Protein AF-A0A925WPN9-F1 (afdb_monomer_lite)

Sequence (274 aa):
MLKYIRRLLMFLFMLIRRVVIFLAMLTLIVYIGVLLNFTDSNPTGRRYSSAMPLTSGQGDSQEIGASGVAILARDLNLPLNDAPDQLQCVCGSGYTTALPNKQCRLCVSSTPLLSRGNYRRPDFVTRDFIAESKNVQQLVYESRDFEQIQDYATAARALGRPLWLYVRVNTQVDLRFTFLVIDTGGGIVRYFSVPGWEDGVDREAKHAIAISGGVLSGTLILEALSRRSRKPRTPKTPRTPKHPALAANNKLNEAEALKDRATDRARIIIEREE

pLDDT: mean 87.83, std 10.59, range [52.16, 98.56]

Structure (mmCIF, N/CA/C/O backbone):
data_AF-A0A925WPN9-F1
#
_entry.id   AF-A0A925WPN9-F1
#
loop_
_atom_site.group_PDB
_atom_site.id
_atom_site.type_symbol
_atom_site.label_atom_id
_atom_site.label_alt_id
_atom_site.label_comp_id
_atom_site.label_asym_id
_atom_site.label_entity_id
_atom_site.label_seq_id
_atom_site.pdbx_PDB_ins_code
_atom_site.Cartn_x
_atom_site.Cartn_y
_atom_site.Cartn_z
_atom_site.occupancy
_atom_site.B_iso_or_equiv
_atom_site.auth_seq_id
_atom_site.auth_comp_id
_atom_site.auth_asym_id
_atom_site.auth_atom_id
_atom_site.pdbx_PDB_model_num
ATOM 1 N N . MET A 1 1 ? -52.761 -1.498 37.622 1.00 80.75 1 MET A N 1
ATOM 2 C CA . MET A 1 1 ? -52.223 -0.908 36.375 1.00 80.75 1 MET A CA 1
ATOM 3 C C . MET A 1 1 ? -50.833 -0.274 36.560 1.00 80.75 1 MET A C 1
ATOM 5 O O . MET A 1 1 ? -49.884 -0.764 35.962 1.00 80.75 1 MET A O 1
ATOM 9 N N . LEU A 1 2 ? -50.650 0.703 37.463 1.00 87.50 2 LEU A N 1
ATOM 10 C CA . LEU A 1 2 ? -49.375 1.434 37.656 1.00 87.50 2 LEU A CA 1
ATOM 11 C C . LEU A 1 2 ? -48.125 0.554 37.917 1.00 87.50 2 LEU A C 1
ATOM 13 O O . LEU A 1 2 ? -47.048 0.807 37.382 1.00 87.50 2 LEU A O 1
ATOM 17 N N . LYS A 1 3 ? -48.258 -0.520 38.714 1.00 87.94 3 LYS A N 1
ATOM 18 C CA . LYS A 1 3 ? -47.156 -1.470 38.993 1.00 87.94 3 LYS A CA 1
ATOM 19 C C . LYS A 1 3 ? -46.669 -2.214 37.743 1.00 87.94 3 LYS A C 1
ATOM 21 O O . LYS A 1 3 ? -45.474 -2.476 37.637 1.00 87.94 3 LYS A O 1
ATOM 26 N N . TYR A 1 4 ? -47.574 -2.552 36.824 1.00 90.19 4 TYR A N 1
ATOM 27 C CA . TYR A 1 4 ? -47.230 -3.255 35.585 1.00 90.19 4 TYR A CA 1
ATOM 28 C C . TYR A 1 4 ? -46.477 -2.332 34.627 1.00 90.19 4 TYR A C 1
ATOM 30 O O . TYR A 1 4 ? -45.418 -2.713 34.140 1.00 90.19 4 TYR A O 1
ATOM 38 N N . ILE A 1 5 ? -46.941 -1.086 34.478 1.00 89.62 5 ILE A N 1
ATOM 39 C CA . ILE A 1 5 ? -46.269 -0.056 33.671 1.00 89.62 5 ILE A CA 1
ATOM 40 C C . ILE A 1 5 ? -44.836 0.172 34.172 1.00 89.62 5 ILE A C 1
ATOM 42 O O . ILE A 1 5 ? -43.889 0.159 33.391 1.00 89.62 5 ILE A O 1
ATOM 46 N N . ARG A 1 6 ? -44.637 0.282 35.494 1.00 89.19 6 ARG A N 1
ATOM 47 C CA . ARG A 1 6 ? -43.299 0.475 36.078 1.00 89.19 6 ARG A CA 1
ATOM 48 C C . ARG A 1 6 ? -42.357 -0.713 35.848 1.00 89.19 6 ARG A C 1
ATOM 50 O O . ARG A 1 6 ? -41.168 -0.508 35.614 1.00 89.19 6 ARG A O 1
ATOM 57 N N . ARG A 1 7 ? -42.866 -1.950 35.917 1.00 89.00 7 ARG A N 1
ATOM 58 C CA . ARG A 1 7 ? -42.072 -3.160 35.630 1.00 89.00 7 ARG A CA 1
ATOM 59 C C . ARG A 1 7 ? -41.689 -3.245 34.154 1.00 89.00 7 ARG A C 1
ATOM 61 O O . ARG A 1 7 ? -40.537 -3.552 33.864 1.00 89.00 7 ARG A O 1
ATOM 68 N N . LEU A 1 8 ? -42.622 -2.925 33.257 1.00 91.56 8 LEU A N 1
ATOM 69 C CA . LEU A 1 8 ? -42.370 -2.886 31.818 1.00 91.56 8 LEU A CA 1
ATOM 70 C C . LEU A 1 8 ? -41.305 -1.837 31.470 1.00 91.56 8 LEU A C 1
ATOM 72 O O . LEU A 1 8 ? -40.342 -2.160 30.784 1.00 91.56 8 LEU A O 1
ATOM 76 N N . LEU A 1 9 ? -41.414 -0.623 32.020 1.00 90.62 9 LEU A N 1
ATOM 77 C CA . LEU A 1 9 ? -40.421 0.439 31.823 1.00 90.62 9 LEU A CA 1
ATOM 78 C C . LEU A 1 9 ? -39.032 0.047 32.346 1.00 90.62 9 LEU A C 1
ATOM 80 O O . LEU A 1 9 ? -38.039 0.275 31.661 1.00 90.62 9 LEU A O 1
ATOM 84 N N . MET A 1 10 ? -38.941 -0.587 33.523 1.00 85.75 10 MET A N 1
ATOM 85 C CA . MET A 1 10 ? -37.657 -1.096 34.029 1.00 85.75 10 MET A CA 1
ATOM 86 C C . MET A 1 10 ? -37.055 -2.168 33.118 1.00 85.75 10 MET A C 1
ATOM 88 O O . MET A 1 10 ? -35.842 -2.178 32.916 1.00 85.75 10 MET A O 1
ATOM 92 N N . PHE A 1 11 ? -37.880 -3.076 3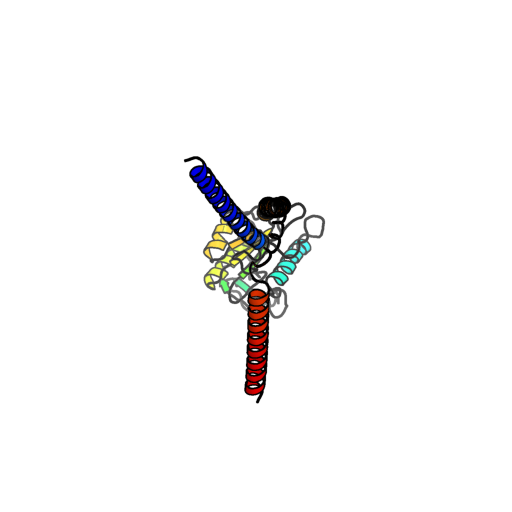2.595 1.00 90.31 11 PHE A N 1
ATOM 93 C CA . PHE A 1 11 ? -37.417 -4.115 31.682 1.00 90.31 11 PHE A CA 1
ATOM 94 C C . PHE A 1 11 ? -36.908 -3.511 30.370 1.00 90.31 11 PHE A C 1
ATOM 96 O O . PHE A 1 11 ? -35.786 -3.805 29.963 1.00 90.31 11 PHE A O 1
ATOM 103 N N . LEU A 1 12 ? -37.686 -2.607 29.766 1.00 91.75 12 LEU A N 1
ATOM 104 C CA . LEU A 1 12 ? -37.316 -1.912 28.535 1.00 91.75 12 LEU A CA 1
ATOM 105 C C . LEU A 1 12 ? -36.014 -1.119 28.713 1.00 91.75 12 LEU A C 1
ATOM 107 O O . LEU A 1 12 ? -35.108 -1.234 27.894 1.00 91.75 12 LEU A O 1
ATOM 111 N N . PHE A 1 13 ? -35.873 -0.390 29.822 1.00 88.50 13 PHE A N 1
ATOM 112 C CA . PHE A 1 13 ? -34.648 0.343 30.142 1.00 88.50 13 PHE A CA 1
ATOM 113 C C . PHE A 1 13 ? -33.430 -0.585 30.274 1.00 88.50 13 PHE A C 1
ATOM 115 O O . PHE A 1 13 ? -32.361 -0.291 29.740 1.00 88.50 13 PHE A O 1
ATOM 122 N N . MET A 1 14 ? -33.580 -1.733 30.948 1.00 87.00 14 MET A N 1
ATOM 123 C CA . MET A 1 14 ? -32.500 -2.720 31.059 1.00 87.00 14 MET A CA 1
ATOM 124 C C . MET A 1 14 ? -32.127 -3.337 29.707 1.00 87.00 14 MET A C 1
ATOM 126 O O . MET A 1 14 ? -30.940 -3.561 29.463 1.00 87.00 14 MET A O 1
ATOM 130 N N . LEU A 1 15 ? -33.108 -3.590 28.837 1.00 92.81 15 LEU A N 1
ATOM 131 C CA . LEU A 1 15 ? -32.876 -4.103 27.488 1.00 92.81 15 LEU A CA 1
ATOM 132 C C . LEU A 1 15 ? -32.118 -3.082 26.633 1.00 92.81 15 LEU A C 1
ATOM 134 O O . LEU A 1 15 ? -31.051 -3.410 26.121 1.00 92.81 15 LEU A O 1
ATOM 138 N N . ILE A 1 16 ? -32.615 -1.842 26.553 1.00 92.12 16 ILE A N 1
ATOM 139 C CA . ILE A 1 16 ? -31.975 -0.749 25.803 1.00 92.12 16 ILE A CA 1
ATOM 140 C C . ILE A 1 16 ? -30.527 -0.581 26.262 1.00 92.12 16 ILE A C 1
ATOM 142 O O . ILE A 1 16 ? -29.617 -0.561 25.442 1.00 92.12 16 ILE A O 1
ATOM 146 N N . ARG A 1 17 ? -30.287 -0.550 27.578 1.00 88.81 17 ARG A N 1
ATOM 147 C CA . ARG A 1 17 ? -28.933 -0.420 28.128 1.00 88.81 17 ARG A CA 1
ATOM 148 C C . ARG A 1 17 ? -28.002 -1.547 27.675 1.00 88.81 17 ARG A C 1
ATOM 150 O O . ARG A 1 17 ? -26.858 -1.280 27.325 1.00 88.81 17 ARG A O 1
ATOM 157 N N . ARG A 1 18 ? -28.465 -2.803 27.695 1.00 91.00 18 ARG A N 1
ATOM 158 C CA . ARG A 1 18 ? -27.661 -3.956 27.249 1.00 91.00 18 ARG A CA 1
ATOM 159 C C . ARG A 1 18 ? -27.334 -3.873 25.763 1.00 91.00 18 ARG A C 1
ATOM 161 O O . ARG A 1 18 ? -26.194 -4.127 25.397 1.00 91.00 18 ARG A O 1
ATOM 168 N N . VAL A 1 19 ? -28.308 -3.484 24.941 1.00 93.81 19 VAL A N 1
ATOM 169 C CA . VAL A 1 19 ? -28.107 -3.283 23.500 1.00 93.81 19 VAL A CA 1
ATOM 170 C C . VAL A 1 19 ? -27.092 -2.167 23.251 1.00 93.81 19 VAL A C 1
ATOM 172 O O . VAL A 1 19 ? -26.156 -2.371 22.489 1.00 93.81 19 VAL A O 1
ATOM 175 N N . VAL A 1 20 ? -27.204 -1.030 23.946 1.00 92.44 20 VAL A N 1
ATOM 176 C CA . VAL A 1 20 ? -26.249 0.086 23.827 1.00 92.44 20 VAL A CA 1
ATOM 177 C C . VAL A 1 20 ? -24.831 -0.339 24.213 1.00 92.44 20 VAL A C 1
ATOM 179 O O . VAL A 1 20 ? -23.896 -0.045 23.478 1.00 92.44 20 VAL A O 1
ATOM 182 N N . ILE A 1 21 ? -24.658 -1.061 25.326 1.00 92.12 21 ILE A N 1
ATOM 183 C CA . ILE A 1 21 ? -23.340 -1.567 25.751 1.00 92.12 21 ILE A CA 1
ATOM 184 C C . ILE A 1 21 ? -22.765 -2.538 24.715 1.00 92.12 21 ILE A C 1
ATOM 186 O O . ILE A 1 21 ? -21.584 -2.455 24.386 1.00 92.12 21 ILE A O 1
ATOM 190 N N . PHE A 1 22 ? -23.591 -3.452 24.200 1.00 94.44 22 PHE A N 1
ATOM 191 C CA . PHE A 1 22 ? -23.170 -4.414 23.187 1.00 94.44 22 PHE A CA 1
ATOM 192 C C . PHE A 1 22 ? -22.715 -3.715 21.903 1.00 94.44 22 PHE A C 1
ATOM 194 O O . PHE A 1 22 ? -21.618 -3.986 21.420 1.00 94.44 22 PHE A O 1
ATOM 201 N N . LEU A 1 23 ? -23.516 -2.774 21.393 1.00 94.38 23 LEU A N 1
ATOM 202 C CA . LEU A 1 23 ? -23.166 -1.989 20.212 1.00 94.38 23 LEU A CA 1
ATOM 203 C C . LEU A 1 23 ? -21.896 -1.168 20.450 1.00 94.38 23 LEU A C 1
ATOM 205 O O . LEU A 1 23 ? -21.000 -1.205 19.618 1.00 94.38 23 LEU A O 1
ATOM 209 N N . ALA A 1 24 ? -21.765 -0.506 21.604 1.00 92.19 24 ALA A N 1
ATOM 210 C CA . ALA A 1 24 ? -20.570 0.265 21.935 1.00 92.19 24 ALA A CA 1
ATOM 211 C C . ALA A 1 24 ? -19.303 -0.607 21.981 1.00 92.19 24 ALA A C 1
ATOM 213 O O . ALA A 1 24 ? -18.272 -0.195 21.457 1.00 92.19 24 ALA A O 1
ATOM 214 N N . MET A 1 25 ? -19.374 -1.818 22.550 1.00 94.31 25 MET A N 1
ATOM 215 C CA . MET A 1 25 ? -18.252 -2.767 22.520 1.00 94.31 25 MET A CA 1
ATOM 216 C C . MET A 1 25 ? -17.924 -3.235 21.104 1.00 94.31 25 MET A C 1
ATOM 218 O O . MET A 1 25 ? -16.752 -3.269 20.740 1.00 94.31 25 MET A O 1
ATOM 222 N N . LEU A 1 26 ? -18.934 -3.582 20.303 1.00 95.50 26 LEU A N 1
ATOM 223 C CA . LEU A 1 26 ? -18.722 -4.012 18.922 1.00 95.50 26 LEU A CA 1
ATOM 224 C C . LEU A 1 26 ? -18.038 -2.908 18.108 1.00 95.50 26 LEU A C 1
ATOM 226 O O . LEU A 1 26 ? -17.033 -3.159 17.449 1.00 95.50 26 LEU A O 1
ATOM 230 N N . THR A 1 27 ? -18.544 -1.677 18.208 1.00 92.62 27 THR A N 1
ATOM 231 C CA . THR A 1 27 ? -17.953 -0.497 17.578 1.00 92.62 27 THR A CA 1
ATOM 232 C C . THR A 1 27 ? -16.507 -0.300 18.031 1.00 92.62 27 THR A C 1
ATOM 234 O O . THR A 1 27 ? -15.626 -0.149 17.189 1.00 92.62 27 THR A O 1
ATOM 237 N N . LEU A 1 28 ? -16.232 -0.375 19.336 1.00 91.88 28 LEU A N 1
ATOM 238 C CA . LEU A 1 28 ? -14.879 -0.242 19.877 1.00 91.88 28 LEU A CA 1
ATOM 239 C C . LEU A 1 28 ? -13.916 -1.284 19.282 1.00 91.88 28 LEU A C 1
ATOM 241 O O . LEU A 1 28 ? -12.831 -0.922 18.840 1.00 91.88 28 LEU A O 1
ATOM 245 N N . ILE A 1 29 ? -14.319 -2.557 19.227 1.00 92.56 29 ILE A N 1
ATOM 246 C CA . ILE A 1 29 ? -13.499 -3.646 18.670 1.00 92.56 29 ILE A CA 1
ATOM 247 C C . ILE A 1 29 ? -13.192 -3.394 17.191 1.00 92.56 29 ILE A C 1
ATOM 249 O O . ILE A 1 29 ? -12.038 -3.505 16.780 1.00 92.56 29 ILE A O 1
ATOM 253 N N . VAL A 1 30 ? -14.204 -3.019 16.402 1.00 91.25 30 VAL A N 1
ATOM 254 C CA . VAL A 1 30 ? -14.031 -2.723 14.973 1.00 91.25 30 VAL A CA 1
ATOM 255 C C . VAL A 1 30 ? -13.052 -1.568 14.773 1.00 91.25 30 VAL A C 1
ATOM 257 O O . VAL A 1 30 ? -12.119 -1.703 13.988 1.00 91.25 30 VAL A O 1
ATOM 260 N N . TYR A 1 31 ? -13.202 -0.460 15.503 1.00 90.50 31 TYR A N 1
ATOM 261 C CA . TYR A 1 31 ? -12.320 0.698 15.333 1.00 90.50 31 TYR A CA 1
ATOM 262 C C . TYR A 1 31 ? -10.906 0.476 15.869 1.00 90.50 31 TYR A C 1
ATOM 264 O O . TYR A 1 31 ? -9.961 0.985 15.274 1.00 90.50 31 TYR A O 1
ATOM 272 N N . ILE A 1 32 ? -10.732 -0.328 16.923 1.00 88.31 32 ILE A N 1
ATOM 273 C CA . ILE A 1 32 ? -9.400 -0.800 17.321 1.00 88.31 32 ILE A CA 1
ATOM 274 C C . ILE A 1 32 ? -8.779 -1.597 16.171 1.00 88.31 32 ILE A C 1
ATOM 276 O O . ILE A 1 32 ? -7.641 -1.331 15.810 1.00 88.31 32 ILE A O 1
ATOM 280 N N . GLY A 1 33 ? -9.530 -2.514 15.554 1.00 85.81 33 GLY A N 1
ATOM 281 C CA . GLY A 1 33 ? -9.068 -3.269 14.389 1.00 85.81 33 GLY A CA 1
ATOM 282 C C . GLY A 1 33 ? -8.706 -2.379 13.196 1.00 85.81 33 GLY A C 1
ATOM 283 O O . GLY A 1 33 ? -7.682 -2.594 12.562 1.00 85.81 33 GLY A O 1
ATOM 284 N N . VAL A 1 34 ? -9.495 -1.340 12.923 1.00 84.75 34 VAL A N 1
ATOM 285 C CA . VAL A 1 34 ? -9.234 -0.367 11.848 1.00 84.75 34 VAL A CA 1
ATOM 286 C C . VAL A 1 34 ? -8.001 0.504 12.128 1.00 84.75 34 VAL A C 1
ATOM 288 O O . VAL A 1 34 ? -7.322 0.891 11.175 1.00 84.75 34 VAL A O 1
ATOM 291 N N . LEU A 1 35 ? -7.699 0.792 13.400 1.00 84.88 35 LEU A N 1
ATOM 292 C CA . LEU A 1 35 ? -6.453 1.453 13.814 1.00 84.88 35 LEU A CA 1
ATOM 293 C C . LEU A 1 35 ? -5.229 0.546 13.681 1.00 84.88 35 LEU A C 1
ATOM 295 O O . LEU A 1 35 ? -4.103 1.038 13.603 1.00 84.88 35 LEU A O 1
ATOM 299 N N . LEU A 1 36 ? -5.417 -0.775 13.659 1.00 82.75 36 LEU A N 1
ATOM 300 C CA . LEU A 1 36 ? -4.330 -1.666 13.295 1.00 82.75 36 LEU A CA 1
ATOM 301 C C . LEU A 1 36 ? -4.043 -1.451 11.806 1.00 82.75 36 LEU A C 1
ATOM 303 O O . LEU A 1 36 ? -4.880 -1.694 10.936 1.00 82.75 36 LEU A O 1
ATOM 307 N N . ASN A 1 37 ? -2.828 -0.994 11.513 1.00 80.94 37 ASN A N 1
ATOM 308 C CA . ASN A 1 37 ? -2.327 -0.728 10.165 1.00 80.94 37 ASN A CA 1
ATOM 309 C C . ASN A 1 37 ? -2.086 -2.027 9.356 1.00 80.94 37 ASN A C 1
ATOM 311 O O . ASN A 1 37 ? -1.074 -2.140 8.681 1.00 80.94 37 ASN A O 1
ATOM 315 N N . PHE A 1 38 ? -2.964 -3.029 9.459 1.00 79.88 38 PHE A N 1
ATOM 316 C CA . PHE A 1 38 ? -2.853 -4.353 8.827 1.00 79.88 38 PHE A CA 1
ATOM 317 C C . PHE A 1 38 ? -4.140 -4.760 8.085 1.00 79.88 38 PHE A C 1
ATOM 319 O O . PHE A 1 38 ? -4.497 -5.933 8.027 1.00 79.88 38 PHE A O 1
ATOM 326 N N . THR A 1 39 ? -4.900 -3.779 7.597 1.00 76.38 39 THR A N 1
ATOM 327 C CA . THR A 1 39 ? -6.255 -3.984 7.058 1.00 76.38 39 THR A CA 1
ATOM 328 C C . THR A 1 39 ? -6.351 -3.835 5.542 1.00 76.38 39 THR A C 1
ATOM 330 O O . THR A 1 39 ? -7.461 -3.802 5.017 1.00 76.38 39 THR A O 1
ATOM 333 N N . ASP A 1 40 ? -5.226 -3.735 4.831 1.00 82.94 40 ASP A N 1
ATOM 334 C CA . ASP A 1 40 ? -5.245 -3.475 3.392 1.00 82.94 40 ASP A CA 1
ATOM 335 C C . ASP A 1 40 ? -4.949 -4.737 2.566 1.00 82.94 40 ASP A C 1
ATOM 337 O O . ASP A 1 40 ? -4.199 -5.618 2.976 1.00 82.94 40 ASP A O 1
ATOM 341 N N . SER A 1 41 ? -5.557 -4.816 1.385 1.00 90.25 41 SER A N 1
ATOM 342 C CA . SER A 1 41 ? -5.511 -5.973 0.474 1.00 90.25 41 SER A CA 1
ATOM 343 C C . SER A 1 41 ? -4.224 -6.073 -0.354 1.00 90.25 41 SER A C 1
ATOM 345 O O . SER A 1 41 ? -4.056 -7.006 -1.137 1.00 90.25 41 SER A O 1
ATOM 347 N N . ASN A 1 42 ? -3.319 -5.106 -0.202 1.00 94.56 42 ASN A N 1
ATOM 348 C CA . ASN A 1 42 ? -2.059 -5.063 -0.932 1.00 94.56 42 ASN A CA 1
ATOM 349 C C . ASN A 1 42 ? -0.999 -6.003 -0.306 1.00 94.56 42 ASN A C 1
ATOM 351 O O . ASN A 1 42 ? -1.123 -6.362 0.864 1.00 94.56 42 ASN A O 1
ATOM 355 N N . PRO A 1 43 ? 0.084 -6.356 -1.027 1.00 96.75 43 PRO A N 1
ATOM 356 C CA . PRO A 1 43 ? 1.109 -7.289 -0.548 1.00 96.75 43 PRO A CA 1
ATOM 357 C C . PRO A 1 43 ? 1.762 -6.970 0.803 1.00 96.75 43 PRO A C 1
ATOM 359 O O . PRO A 1 43 ? 2.214 -7.886 1.481 1.00 96.75 43 PRO A O 1
ATOM 362 N N . THR A 1 44 ? 1.814 -5.703 1.228 1.00 95.81 44 THR A N 1
ATOM 363 C CA . THR A 1 44 ? 2.352 -5.358 2.559 1.00 95.81 44 THR A CA 1
ATOM 364 C C . THR A 1 44 ? 1.373 -5.703 3.684 1.00 95.81 44 THR A C 1
ATOM 366 O O . THR A 1 44 ? 1.761 -5.740 4.848 1.00 95.81 44 THR A O 1
ATOM 369 N N . GLY A 1 45 ? 0.086 -5.871 3.365 1.00 93.19 45 GLY A N 1
ATOM 370 C CA . GLY A 1 45 ? -1.022 -5.937 4.318 1.00 93.19 45 GLY A CA 1
ATOM 371 C C . GLY A 1 45 ? -1.313 -4.611 5.028 1.00 93.19 45 GLY A C 1
ATOM 372 O O . GLY A 1 45 ? -2.260 -4.527 5.807 1.00 93.19 45 GLY A O 1
ATOM 373 N N . ARG A 1 46 ? -0.511 -3.563 4.796 1.00 92.31 46 ARG A N 1
ATOM 374 C CA . ARG A 1 46 ? -0.540 -2.305 5.550 1.00 92.31 46 ARG A CA 1
ATOM 375 C C . ARG A 1 46 ? -1.208 -1.190 4.760 1.00 92.31 46 ARG A C 1
ATOM 377 O O . ARG A 1 46 ? -1.043 -1.110 3.547 1.00 92.31 46 ARG A O 1
ATOM 384 N N . ARG A 1 47 ? -1.893 -0.286 5.466 1.00 90.62 47 ARG A N 1
ATOM 385 C CA . ARG A 1 47 ? -2.461 0.941 4.883 1.00 90.62 47 ARG A CA 1
ATOM 386 C C . ARG A 1 47 ? -1.364 1.973 4.606 1.00 90.62 47 ARG A C 1
ATOM 388 O O . ARG A 1 47 ? -1.375 2.616 3.562 1.00 90.62 47 ARG A O 1
ATOM 395 N N . TYR A 1 48 ? -0.400 2.086 5.522 1.00 92.50 48 TYR A N 1
ATOM 396 C CA . TYR A 1 48 ? 0.737 3.003 5.416 1.00 92.50 48 TYR A CA 1
ATOM 397 C C . TYR A 1 48 ? 2.074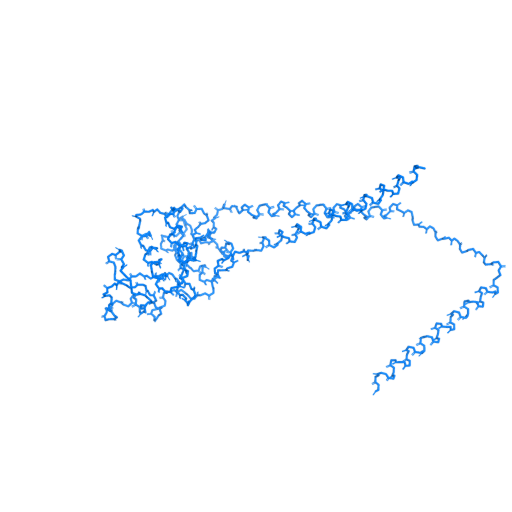 2.334 5.706 1.00 92.50 48 TYR A C 1
ATOM 399 O O . TYR A 1 48 ? 2.160 1.335 6.436 1.00 92.50 48 TYR A O 1
ATOM 407 N N . SER A 1 49 ? 3.125 2.957 5.182 1.00 94.19 49 SER A N 1
ATOM 408 C CA . SER A 1 49 ? 4.508 2.577 5.436 1.00 94.19 49 SER A CA 1
ATOM 409 C C . SER A 1 49 ? 4.861 2.578 6.928 1.00 94.19 49 SER A C 1
ATOM 411 O O . SER A 1 49 ? 4.281 3.306 7.735 1.00 94.19 49 SER A O 1
ATOM 413 N N . SER A 1 50 ? 5.815 1.737 7.332 1.00 93.31 50 SER A N 1
ATOM 414 C CA . SER A 1 50 ? 6.312 1.691 8.720 1.00 93.31 50 SER A CA 1
ATOM 415 C C . SER A 1 50 ? 7.106 2.929 9.139 1.00 93.31 50 SER A C 1
ATOM 417 O O . SER A 1 50 ? 7.247 3.189 10.334 1.00 93.31 50 SER A O 1
ATOM 419 N N . ALA A 1 51 ? 7.605 3.697 8.172 1.00 93.88 51 ALA A N 1
ATOM 420 C CA . ALA A 1 51 ? 8.321 4.946 8.380 1.00 93.88 51 ALA A CA 1
ATOM 421 C C . ALA A 1 51 ? 7.956 5.971 7.298 1.00 93.88 51 ALA A C 1
ATOM 423 O O . ALA A 1 51 ? 7.450 5.616 6.230 1.00 93.88 51 ALA A O 1
ATOM 424 N N . MET A 1 52 ? 8.226 7.249 7.566 1.00 93.94 52 MET A N 1
ATOM 425 C CA . MET A 1 52 ? 8.102 8.311 6.566 1.00 93.94 52 MET A CA 1
ATOM 426 C C . MET A 1 52 ? 9.362 8.333 5.690 1.00 93.94 52 MET A C 1
ATOM 428 O O . MET A 1 52 ? 10.462 8.361 6.250 1.00 93.94 52 MET A O 1
ATOM 432 N N . PRO A 1 53 ? 9.246 8.323 4.350 1.00 94.31 53 PRO A N 1
ATOM 433 C CA . PRO A 1 53 ? 10.406 8.531 3.497 1.00 94.31 53 PRO A CA 1
ATOM 434 C C . PRO A 1 53 ? 10.873 9.987 3.561 1.00 94.31 53 PRO A C 1
ATOM 436 O O . PRO A 1 53 ? 10.158 10.874 4.038 1.00 94.31 53 PRO A O 1
ATOM 439 N N . LEU A 1 54 ? 12.065 10.239 3.023 1.00 93.56 54 LEU A N 1
ATOM 440 C CA . LEU A 1 54 ? 12.557 11.597 2.840 1.00 93.56 54 LEU A CA 1
ATOM 441 C C . LEU A 1 54 ? 11.627 12.365 1.894 1.00 93.56 54 LEU A C 1
ATOM 443 O O . LEU A 1 54 ? 11.028 11.811 0.968 1.00 93.56 54 LEU A O 1
ATOM 447 N N . THR A 1 55 ? 11.508 13.664 2.135 1.00 90.00 55 THR A N 1
ATOM 448 C CA . THR A 1 55 ? 10.707 14.588 1.331 1.00 90.00 55 THR A CA 1
ATOM 449 C C . THR A 1 55 ? 11.558 15.748 0.820 1.00 90.00 55 THR A C 1
ATOM 451 O O . THR A 1 55 ? 12.740 15.871 1.145 1.00 90.00 55 THR A O 1
ATOM 454 N N . SER A 1 56 ? 10.966 16.596 -0.026 1.00 83.94 56 SER A N 1
ATOM 455 C CA . SER A 1 56 ? 11.633 17.772 -0.590 1.00 83.94 56 SER A CA 1
ATOM 456 C C . SER A 1 56 ? 12.260 18.634 0.512 1.00 83.94 56 SER A C 1
ATOM 458 O O . SER A 1 56 ? 11.572 19.040 1.445 1.00 83.94 56 SER A O 1
ATOM 460 N N . GLY A 1 57 ? 13.560 18.915 0.391 1.00 84.00 57 GLY A N 1
ATOM 461 C CA . GLY A 1 57 ? 14.333 19.669 1.386 1.00 84.00 57 GLY A CA 1
ATOM 462 C C . GLY A 1 57 ? 15.079 18.813 2.417 1.00 84.00 57 GLY A C 1
ATOM 463 O O . GLY A 1 57 ? 15.814 19.372 3.223 1.00 84.00 57 GLY A O 1
ATOM 464 N N . GLN A 1 58 ? 14.928 17.482 2.387 1.00 87.69 58 GLN A N 1
ATOM 465 C CA . GLN A 1 58 ? 15.643 16.550 3.277 1.00 87.69 58 GLN A CA 1
ATOM 466 C C . GLN A 1 58 ? 16.726 15.718 2.568 1.00 87.69 58 GLN A C 1
ATOM 468 O O . GLN A 1 58 ? 17.456 14.995 3.236 1.00 87.69 58 GLN A O 1
ATOM 473 N N . GLY A 1 59 ? 16.816 15.804 1.239 1.00 88.12 59 GLY A N 1
ATOM 474 C CA . GLY A 1 59 ? 17.777 15.080 0.407 1.00 88.12 59 GLY A CA 1
ATOM 475 C C . GLY A 1 59 ? 17.606 15.437 -1.069 1.00 88.12 59 GLY A C 1
ATOM 476 O O . GLY A 1 59 ? 16.703 16.207 -1.428 1.00 88.12 59 GLY A O 1
ATOM 477 N N . ASP A 1 60 ? 18.466 14.886 -1.920 1.00 92.56 60 ASP A N 1
ATOM 478 C CA . ASP A 1 60 ? 18.312 15.009 -3.370 1.00 92.56 60 ASP A CA 1
ATOM 479 C C . ASP A 1 60 ? 17.191 14.095 -3.918 1.00 92.56 60 ASP A C 1
ATOM 481 O O . ASP A 1 60 ? 16.574 13.305 -3.201 1.00 92.56 60 ASP A O 1
ATOM 485 N N . SER A 1 61 ? 16.879 14.210 -5.213 1.00 87.94 61 SER A N 1
ATOM 486 C CA . SER A 1 61 ? 15.790 13.420 -5.817 1.00 87.94 61 SER A CA 1
ATOM 487 C C . SER A 1 61 ? 16.048 11.908 -5.788 1.00 87.94 61 SER A C 1
ATOM 489 O O . SER A 1 61 ? 15.097 11.127 -5.726 1.00 87.94 61 SER A O 1
ATOM 491 N N . GLN A 1 62 ? 17.313 11.487 -5.831 1.00 90.44 62 GLN A N 1
ATOM 492 C CA . GLN A 1 62 ? 17.696 10.082 -5.813 1.00 90.44 62 GLN A CA 1
ATOM 493 C C . GLN A 1 62 ? 17.586 9.507 -4.398 1.00 90.44 62 GLN A C 1
ATOM 495 O O . GLN A 1 62 ? 17.022 8.428 -4.231 1.00 90.44 62 GLN A O 1
ATOM 500 N N . GLU A 1 63 ? 18.051 10.232 -3.384 1.00 92.75 63 GLU A N 1
ATOM 501 C CA . GLU A 1 63 ? 17.918 9.875 -1.968 1.00 92.75 63 GLU A CA 1
ATOM 502 C C . GLU A 1 63 ? 16.447 9.811 -1.541 1.00 92.75 63 GLU A C 1
ATOM 504 O O . GLU A 1 63 ? 16.024 8.868 -0.865 1.00 92.75 63 GLU A O 1
ATOM 509 N N . ILE A 1 64 ? 15.637 10.775 -1.992 1.00 91.75 64 ILE A N 1
ATOM 510 C CA . ILE A 1 64 ? 14.186 10.795 -1.763 1.00 91.75 64 ILE A CA 1
ATOM 511 C C . ILE A 1 64 ? 13.530 9.541 -2.342 1.00 91.75 64 ILE A C 1
ATOM 513 O O . ILE A 1 64 ? 12.748 8.885 -1.644 1.00 91.75 64 ILE A O 1
ATOM 517 N N . GLY A 1 65 ? 13.867 9.181 -3.583 1.00 91.94 65 GLY A N 1
ATOM 518 C CA . GLY A 1 65 ? 13.399 7.947 -4.210 1.00 91.94 65 GLY A CA 1
ATOM 519 C C . GLY A 1 65 ? 13.842 6.713 -3.425 1.00 91.94 65 GLY A C 1
ATOM 520 O O . GLY A 1 65 ? 13.000 5.947 -2.960 1.00 91.94 65 GLY A O 1
ATOM 521 N N . ALA A 1 66 ? 15.149 6.574 -3.195 1.00 94.06 66 ALA A N 1
ATOM 522 C CA . ALA A 1 66 ? 15.755 5.429 -2.517 1.00 94.06 66 ALA A CA 1
ATOM 523 C C . ALA A 1 66 ? 15.198 5.202 -1.104 1.00 94.06 66 ALA A C 1
ATOM 525 O O . ALA A 1 66 ? 14.997 4.057 -0.70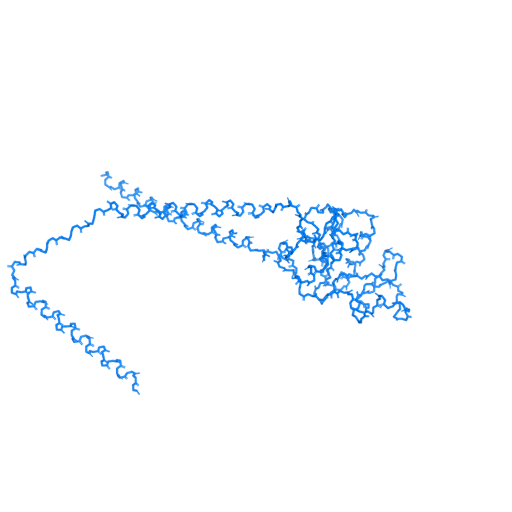0 1.00 94.06 66 ALA A O 1
ATOM 526 N N . SER A 1 67 ? 14.888 6.273 -0.365 1.00 96.00 67 SER A N 1
ATOM 527 C CA . SER A 1 67 ? 14.278 6.160 0.964 1.00 96.00 67 SER A CA 1
ATOM 528 C C . SER A 1 67 ? 12.904 5.477 0.926 1.00 96.00 67 SER A C 1
ATOM 530 O O . SER A 1 67 ? 12.610 4.648 1.786 1.00 96.00 67 SER A O 1
ATOM 532 N N . GLY A 1 68 ? 12.086 5.760 -0.097 1.00 95.56 68 GLY A N 1
ATOM 533 C CA . GLY A 1 68 ? 10.798 5.097 -0.304 1.00 95.56 68 GLY A CA 1
ATOM 534 C C . GLY A 1 68 ? 10.966 3.612 -0.616 1.00 95.56 68 GLY A C 1
ATOM 535 O O . GLY A 1 68 ? 10.307 2.777 0.007 1.00 95.56 68 GLY A O 1
ATOM 536 N N . VAL A 1 69 ? 11.905 3.279 -1.509 1.00 96.38 69 VAL A N 1
ATOM 537 C CA . VAL A 1 69 ? 12.200 1.885 -1.874 1.00 96.38 69 VAL A CA 1
ATOM 538 C C . VAL A 1 69 ? 12.680 1.096 -0.648 1.00 96.38 69 VAL A C 1
ATOM 540 O O . VAL A 1 69 ? 12.185 0.005 -0.384 1.00 96.38 69 VAL A O 1
ATOM 543 N N . ALA A 1 70 ? 13.597 1.654 0.148 1.00 96.44 70 ALA A N 1
ATOM 544 C CA . ALA A 1 70 ? 14.156 0.986 1.325 1.00 96.44 70 ALA A CA 1
ATOM 545 C C . ALA A 1 70 ? 13.102 0.697 2.408 1.00 96.44 70 ALA A C 1
ATOM 547 O O . ALA A 1 70 ? 13.128 -0.362 3.040 1.00 96.44 70 ALA A O 1
ATOM 548 N N . ILE A 1 71 ? 12.162 1.623 2.620 1.00 97.00 71 ILE A N 1
ATOM 549 C CA . ILE A 1 71 ? 11.045 1.419 3.551 1.00 97.00 71 ILE A CA 1
ATOM 550 C C . ILE A 1 71 ? 10.114 0.326 3.021 1.00 97.00 71 ILE A C 1
ATOM 552 O O . ILE A 1 71 ? 9.761 -0.586 3.766 1.00 97.00 71 ILE A O 1
ATOM 556 N N . LEU A 1 72 ? 9.772 0.369 1.730 1.00 97.62 72 LEU A N 1
ATOM 557 C CA . LEU A 1 72 ? 8.905 -0.637 1.122 1.00 97.62 72 LEU A CA 1
ATOM 558 C C . LEU A 1 72 ? 9.539 -2.036 1.128 1.00 97.62 72 LEU A C 1
ATOM 560 O O . LEU A 1 72 ? 8.846 -3.009 1.403 1.00 97.62 72 LEU A O 1
ATOM 564 N N . ALA A 1 73 ? 10.849 -2.143 0.901 1.00 97.19 73 ALA A N 1
ATOM 565 C CA . ALA A 1 73 ? 11.589 -3.403 0.984 1.00 97.19 73 ALA A CA 1
ATOM 566 C C . ALA A 1 73 ? 11.455 -4.048 2.368 1.00 97.19 73 ALA A C 1
ATOM 568 O O . ALA A 1 73 ? 11.150 -5.236 2.489 1.00 97.19 73 ALA A O 1
ATOM 569 N N . ARG A 1 74 ? 11.620 -3.239 3.423 1.00 97.06 74 ARG A N 1
ATOM 570 C CA . ARG A 1 74 ? 11.432 -3.678 4.809 1.00 97.06 74 ARG A CA 1
ATOM 571 C C . ARG A 1 74 ? 9.994 -4.125 5.064 1.00 97.06 74 ARG A C 1
ATOM 573 O O . ARG A 1 74 ? 9.797 -5.166 5.683 1.00 97.06 74 ARG A O 1
ATOM 580 N N . ASP A 1 75 ? 9.014 -3.363 4.587 1.00 97.00 75 ASP A N 1
ATOM 581 C CA . ASP A 1 75 ? 7.595 -3.638 4.833 1.00 97.00 75 ASP A CA 1
ATOM 582 C C . ASP A 1 75 ? 7.075 -4.855 4.052 1.00 97.00 75 ASP A C 1
ATOM 584 O O . ASP A 1 75 ? 6.220 -5.581 4.552 1.00 97.00 75 ASP A O 1
ATOM 588 N N . LEU A 1 76 ? 7.614 -5.113 2.857 1.00 96.38 76 LEU A N 1
ATOM 589 C CA . LEU A 1 76 ? 7.348 -6.324 2.073 1.00 96.38 76 LEU A CA 1
ATOM 590 C C . LEU A 1 76 ? 8.153 -7.538 2.555 1.00 96.38 76 LEU A C 1
ATOM 592 O O . LEU A 1 76 ? 7.872 -8.656 2.129 1.00 96.38 76 LEU A O 1
ATOM 596 N N . ASN A 1 77 ? 9.161 -7.329 3.409 1.00 96.44 77 ASN A N 1
ATOM 597 C CA . ASN A 1 77 ? 10.167 -8.331 3.758 1.00 96.44 77 ASN A CA 1
ATOM 598 C C . ASN A 1 77 ? 10.839 -8.940 2.508 1.00 96.44 77 ASN A C 1
ATOM 600 O O . ASN A 1 77 ? 11.001 -10.156 2.387 1.00 96.44 77 ASN A O 1
ATOM 604 N N . LEU A 1 78 ? 11.203 -8.077 1.556 1.00 94.81 78 LEU A N 1
ATOM 605 C CA . LEU A 1 78 ? 11.859 -8.446 0.304 1.00 94.81 78 LEU A CA 1
ATOM 606 C C . LEU A 1 78 ? 13.194 -7.712 0.157 1.00 94.81 78 LEU A C 1
ATOM 608 O O . LEU A 1 78 ? 13.304 -6.555 0.565 1.00 94.81 78 LEU A O 1
ATOM 612 N N . PRO A 1 79 ? 14.209 -8.343 -0.456 1.00 93.19 79 PRO A N 1
ATOM 613 C CA . PRO A 1 79 ? 15.421 -7.634 -0.833 1.00 93.19 79 PRO A CA 1
ATOM 614 C C . PRO A 1 79 ? 15.131 -6.618 -1.946 1.00 93.19 79 PRO A C 1
ATOM 616 O O . PRO A 1 79 ? 14.216 -6.795 -2.754 1.00 93.19 79 PRO A O 1
ATOM 619 N N . LEU A 1 80 ? 15.948 -5.569 -2.001 1.00 91.06 80 LEU A N 1
ATOM 620 C CA . LEU A 1 80 ? 15.958 -4.624 -3.112 1.00 91.06 80 LEU A CA 1
ATOM 621 C C . LEU A 1 80 ? 16.451 -5.311 -4.390 1.00 91.06 80 LEU A C 1
ATOM 623 O O . LEU A 1 80 ? 17.360 -6.143 -4.360 1.00 91.06 80 LEU A O 1
ATOM 627 N N . ASN A 1 81 ? 15.896 -4.924 -5.537 1.00 92.31 81 ASN A N 1
ATOM 628 C CA . ASN A 1 81 ? 16.389 -5.354 -6.844 1.00 92.31 81 ASN A CA 1
ATOM 629 C C . ASN A 1 81 ? 17.612 -4.526 -7.293 1.00 92.31 81 ASN A C 1
ATOM 631 O O . ASN A 1 81 ? 17.627 -3.904 -8.358 1.00 92.31 81 ASN A O 1
ATOM 635 N N . ASP A 1 82 ? 18.637 -4.468 -6.446 1.00 86.88 82 ASP A N 1
ATOM 636 C CA . ASP A 1 82 ? 19.879 -3.719 -6.664 1.00 86.88 82 ASP A CA 1
ATOM 637 C C . ASP A 1 82 ? 21.150 -4.570 -6.489 1.00 86.88 82 ASP A C 1
ATOM 639 O O . ASP A 1 82 ? 22.231 -4.144 -6.909 1.00 86.88 82 ASP A O 1
ATOM 643 N N . ALA A 1 83 ? 21.016 -5.796 -5.968 1.00 82.50 83 ALA A N 1
ATOM 644 C CA . ALA A 1 83 ? 22.108 -6.750 -5.826 1.00 82.50 83 ALA A CA 1
ATOM 645 C C . ALA A 1 83 ? 22.731 -7.096 -7.201 1.00 82.50 83 ALA A C 1
ATOM 647 O O . ALA A 1 83 ? 22.014 -7.547 -8.102 1.00 82.50 83 ALA A O 1
ATOM 648 N N . PRO A 1 84 ? 24.057 -6.922 -7.401 1.00 76.31 84 PRO A N 1
ATOM 649 C CA . PRO A 1 84 ? 24.707 -7.031 -8.717 1.00 76.31 84 PRO A CA 1
ATOM 650 C C . PRO A 1 84 ? 24.563 -8.382 -9.438 1.00 76.31 84 PRO A C 1
ATOM 652 O O . PRO A 1 84 ? 24.792 -8.469 -10.653 1.00 76.31 84 PRO A O 1
ATOM 655 N N . ASP A 1 85 ? 24.253 -9.437 -8.692 1.00 75.50 85 ASP A N 1
ATOM 656 C CA . ASP A 1 85 ? 24.058 -10.815 -9.136 1.00 75.50 85 ASP A CA 1
ATOM 657 C C . ASP A 1 85 ? 22.577 -11.189 -9.336 1.00 75.50 85 ASP A C 1
ATOM 659 O O . ASP A 1 85 ? 22.299 -12.181 -10.006 1.00 75.50 85 ASP A O 1
ATOM 663 N N . GLN A 1 86 ? 21.629 -10.380 -8.848 1.00 80.81 86 GLN A N 1
ATOM 664 C CA . GLN A 1 86 ? 20.190 -10.694 -8.852 1.00 80.81 86 GLN A CA 1
ATOM 665 C C . GLN A 1 86 ? 19.324 -9.647 -9.567 1.00 80.81 86 GLN A C 1
ATOM 667 O O . GLN A 1 86 ? 18.108 -9.642 -9.398 1.00 80.81 86 GLN A O 1
ATOM 672 N N . LEU A 1 87 ? 19.927 -8.778 -10.388 1.00 89.31 87 LEU A N 1
ATOM 673 C CA . LEU A 1 87 ? 19.204 -7.727 -11.112 1.00 89.31 87 LEU A CA 1
ATOM 674 C C . LEU A 1 87 ? 18.194 -8.312 -12.110 1.00 89.31 87 LEU A C 1
ATOM 676 O O . LEU A 1 87 ? 18.559 -8.726 -13.216 1.00 89.31 87 LEU A O 1
ATOM 680 N N . GLN A 1 88 ? 16.927 -8.308 -11.711 1.00 92.62 88 GLN A N 1
ATOM 681 C CA . GLN A 1 88 ? 15.783 -8.779 -12.484 1.00 92.62 88 GLN A CA 1
ATOM 682 C C . GLN A 1 88 ? 15.165 -7.636 -13.289 1.00 92.62 88 GLN A C 1
ATOM 684 O O . GLN A 1 88 ? 14.866 -6.581 -12.735 1.00 92.62 88 GLN A O 1
ATOM 689 N N . CYS A 1 89 ? 14.936 -7.823 -14.587 1.00 92.44 89 CYS A N 1
ATOM 690 C CA . CYS A 1 89 ? 14.428 -6.752 -15.446 1.00 92.44 89 CYS A CA 1
ATOM 691 C C . CYS A 1 89 ? 13.417 -7.247 -16.472 1.00 92.44 89 CYS A C 1
ATOM 693 O O . CYS A 1 89 ? 13.418 -8.409 -16.879 1.00 92.44 89 CYS A O 1
ATOM 695 N N . VAL A 1 90 ? 12.604 -6.311 -16.944 1.00 92.38 90 VAL A N 1
ATOM 696 C CA . VAL A 1 90 ? 11.834 -6.438 -18.178 1.00 92.38 90 VAL A CA 1
ATOM 697 C C . VAL A 1 90 ? 12.738 -6.022 -19.328 1.00 92.38 90 VAL A C 1
ATOM 699 O O . VAL A 1 90 ? 13.325 -4.943 -19.264 1.00 92.38 90 VAL A O 1
ATOM 702 N N . CYS A 1 91 ? 12.869 -6.840 -20.366 1.00 91.81 91 CYS A N 1
ATOM 703 C CA . CYS A 1 91 ? 13.775 -6.547 -21.475 1.00 91.81 91 CYS A CA 1
ATOM 704 C C . CYS A 1 91 ? 13.040 -6.356 -22.793 1.00 91.81 91 CYS A C 1
ATOM 706 O O . CYS A 1 91 ? 12.031 -7.008 -23.055 1.00 91.81 91 CYS A O 1
ATOM 708 N N . GLY A 1 92 ? 13.598 -5.490 -23.637 1.00 88.69 92 GLY A N 1
ATOM 709 C CA . GLY A 1 92 ? 13.091 -5.236 -24.978 1.00 88.69 92 GLY A CA 1
ATOM 710 C C . GLY A 1 92 ? 13.171 -6.465 -25.881 1.00 88.69 92 GLY A C 1
ATOM 711 O O . GLY A 1 92 ? 14.005 -7.355 -25.686 1.00 88.69 92 GLY A O 1
ATOM 712 N N . SER A 1 93 ? 12.320 -6.490 -26.906 1.00 77.94 93 SER A N 1
ATOM 713 C CA . SER A 1 93 ? 12.358 -7.473 -27.992 1.00 77.94 93 SER A CA 1
ATOM 714 C C . SER A 1 93 ? 13.672 -7.335 -28.768 1.00 77.94 93 SER A C 1
ATOM 716 O O . SER A 1 93 ? 13.817 -6.454 -29.606 1.00 77.94 93 SER A O 1
ATOM 718 N N . GLY A 1 94 ? 14.662 -8.162 -28.437 1.00 75.25 94 GLY A N 1
ATOM 719 C CA . GLY A 1 94 ? 16.025 -8.067 -28.977 1.00 75.25 94 GLY A CA 1
ATOM 720 C C . GLY A 1 94 ? 17.111 -7.886 -27.917 1.00 75.25 94 GLY A C 1
ATOM 721 O O . GLY A 1 94 ? 18.293 -7.867 -28.256 1.00 75.25 94 GLY A O 1
ATOM 722 N N . TYR A 1 95 ? 16.747 -7.795 -26.633 1.00 78.06 95 TYR A N 1
ATOM 723 C CA . TYR A 1 95 ? 17.722 -7.892 -25.553 1.00 78.06 95 TYR A CA 1
ATOM 724 C C . TYR A 1 95 ? 18.412 -9.260 -25.590 1.00 78.06 95 TYR A C 1
ATOM 726 O O . TYR A 1 95 ? 17.762 -10.303 -25.514 1.00 78.06 95 TYR A O 1
ATOM 734 N N . THR A 1 96 ? 19.740 -9.250 -25.672 1.00 68.06 96 THR A N 1
ATOM 735 C CA . THR A 1 96 ? 20.570 -10.448 -25.550 1.00 68.06 96 THR A CA 1
ATOM 736 C C . THR A 1 96 ? 21.407 -10.351 -24.278 1.00 68.06 96 THR A C 1
ATOM 738 O O . THR A 1 96 ? 21.955 -9.299 -23.947 1.00 68.06 96 THR A O 1
ATOM 741 N N . THR A 1 97 ? 21.542 -11.464 -23.554 1.00 61.59 97 THR A N 1
ATOM 742 C CA . THR A 1 97 ? 22.361 -11.567 -22.329 1.00 61.59 97 THR A CA 1
ATOM 743 C C . THR A 1 97 ? 23.860 -11.340 -22.575 1.00 61.59 97 THR A C 1
ATOM 745 O O . THR A 1 97 ? 24.630 -11.234 -21.626 1.00 61.59 97 THR A O 1
ATOM 748 N N . ALA A 1 98 ? 24.272 -11.221 -23.842 1.00 57.25 98 ALA A N 1
ATOM 749 C CA . ALA A 1 98 ? 25.620 -10.865 -24.274 1.00 57.25 98 ALA A CA 1
ATOM 750 C C . ALA A 1 98 ? 25.938 -9.358 -24.145 1.00 57.25 98 ALA A C 1
ATOM 752 O O . ALA A 1 98 ? 27.061 -8.944 -24.432 1.00 57.25 98 ALA A O 1
ATOM 753 N N . LEU A 1 99 ? 24.976 -8.523 -23.731 1.00 56.06 99 LEU A N 1
ATOM 754 C CA . LEU A 1 99 ? 25.201 -7.092 -23.533 1.00 56.06 99 LEU A CA 1
ATOM 755 C C . LEU A 1 99 ? 26.172 -6.842 -22.353 1.00 56.06 99 LEU A C 1
ATOM 757 O O . LEU A 1 99 ? 25.915 -7.293 -21.237 1.00 56.06 99 LEU A O 1
ATOM 761 N N . PRO A 1 100 ? 27.263 -6.073 -22.547 1.00 52.16 100 PRO A N 1
ATOM 762 C CA . PRO A 1 100 ? 28.359 -5.924 -21.576 1.00 52.16 100 PRO A CA 1
ATOM 763 C C . PRO A 1 100 ? 27.990 -5.136 -20.305 1.00 52.16 100 PRO A C 1
ATOM 765 O O . PRO A 1 100 ? 28.779 -5.054 -19.360 1.00 52.16 100 PRO A O 1
ATOM 768 N N . ASN A 1 101 ? 26.787 -4.565 -20.247 1.00 57.31 101 ASN A N 1
ATOM 769 C CA . ASN A 1 101 ? 26.344 -3.753 -19.126 1.00 57.31 101 ASN A CA 1
ATOM 770 C C . ASN A 1 101 ? 25.650 -4.627 -18.081 1.00 57.31 101 ASN A C 1
ATOM 772 O O . ASN A 1 101 ? 24.493 -5.009 -18.236 1.00 57.31 101 ASN A O 1
ATOM 776 N N . LYS A 1 102 ? 26.358 -4.866 -16.968 1.00 66.50 102 LYS A N 1
ATOM 777 C CA . LYS A 1 102 ? 25.939 -5.587 -15.745 1.00 66.50 102 LYS A CA 1
ATOM 778 C C . LYS A 1 102 ? 24.683 -5.026 -15.046 1.00 66.50 102 LYS A C 1
ATOM 780 O O . LYS A 1 102 ? 24.455 -5.334 -13.886 1.00 66.50 102 LYS A O 1
ATOM 785 N N . GLN A 1 103 ? 23.917 -4.160 -15.700 1.00 78.69 103 GLN A N 1
ATOM 786 C CA . GLN A 1 103 ? 22.772 -3.442 -15.145 1.00 78.69 103 GLN A CA 1
ATOM 787 C C . GLN A 1 103 ? 21.457 -4.229 -15.269 1.00 78.69 103 GLN A C 1
ATOM 789 O O . GLN A 1 103 ? 20.484 -3.898 -14.596 1.00 78.69 103 GLN A O 1
ATOM 794 N N . CYS A 1 104 ? 21.450 -5.289 -16.081 1.00 85.31 104 CYS A N 1
ATOM 795 C CA . CYS A 1 104 ? 20.431 -6.324 -16.060 1.00 85.31 104 CYS A CA 1
ATOM 796 C C . CYS A 1 104 ? 21.086 -7.705 -16.114 1.00 85.31 104 CYS A C 1
ATOM 798 O O . CYS A 1 104 ? 21.974 -7.921 -16.938 1.00 85.31 104 CYS A O 1
ATOM 800 N N . ARG A 1 105 ? 20.687 -8.622 -15.226 1.00 86.25 105 ARG A N 1
ATOM 801 C CA . ARG A 1 105 ? 21.249 -9.981 -15.145 1.00 86.25 105 ARG A CA 1
ATOM 802 C C . ARG A 1 105 ? 20.256 -11.039 -15.582 1.00 86.25 105 ARG A C 1
ATOM 804 O O . ARG A 1 105 ? 20.616 -11.930 -16.345 1.00 86.25 105 ARG A O 1
ATOM 811 N N . LEU A 1 106 ? 19.023 -10.925 -15.104 1.00 88.81 106 LEU A N 1
ATOM 812 C CA . LEU A 1 106 ? 17.953 -11.859 -15.398 1.00 88.81 106 LEU A CA 1
ATOM 813 C C . LEU A 1 106 ? 16.819 -11.127 -16.103 1.00 88.81 106 LEU A C 1
ATOM 815 O O . LEU A 1 106 ? 16.201 -10.222 -15.543 1.00 88.81 106 LEU A O 1
ATOM 819 N N . CYS A 1 107 ? 16.526 -11.560 -17.324 1.00 90.44 107 CYS A N 1
ATOM 820 C CA . CYS A 1 107 ? 15.340 -11.111 -18.023 1.00 90.44 107 CYS A CA 1
ATOM 821 C C . CYS A 1 107 ? 14.128 -11.898 -17.528 1.00 90.44 107 CYS A C 1
ATOM 823 O O . CYS A 1 107 ? 14.011 -13.086 -17.823 1.00 90.44 107 CYS A O 1
ATOM 825 N N . VAL A 1 108 ? 13.244 -11.257 -16.762 1.00 92.44 108 VAL A N 1
ATOM 826 C CA . VAL A 1 108 ? 12.044 -11.929 -16.241 1.00 92.44 108 VAL A CA 1
ATOM 827 C C . VAL A 1 108 ? 10.925 -11.977 -17.271 1.00 92.44 108 VAL A C 1
ATOM 829 O O . VAL A 1 108 ? 10.102 -12.878 -17.220 1.00 92.44 108 VAL A O 1
ATOM 832 N N . SER A 1 109 ? 10.905 -11.036 -18.215 1.00 91.69 109 SER A N 1
ATOM 833 C CA . SER A 1 109 ? 9.960 -11.003 -19.329 1.00 91.69 109 SER A CA 1
ATOM 834 C C . SER A 1 109 ? 10.577 -10.263 -20.512 1.00 91.69 109 SER A C 1
ATOM 836 O O . SER A 1 109 ? 11.270 -9.261 -20.313 1.00 91.69 109 SER A O 1
ATOM 838 N N . SER A 1 110 ? 10.331 -10.753 -21.729 1.00 89.50 110 SER A N 1
ATOM 839 C CA . SER A 1 110 ? 10.722 -10.075 -22.965 1.00 89.50 110 SER A CA 1
ATOM 840 C C . SER A 1 110 ? 9.483 -9.494 -23.632 1.00 89.50 110 SER A C 1
ATOM 842 O O . SER A 1 110 ? 8.639 -10.227 -24.146 1.00 89.50 110 SER A O 1
ATOM 844 N N . THR A 1 111 ? 9.367 -8.171 -23.602 1.00 87.56 111 THR A N 1
ATOM 845 C CA . THR A 1 111 ? 8.233 -7.434 -24.166 1.00 87.56 111 THR A CA 1
ATOM 846 C C . THR A 1 111 ? 8.746 -6.223 -24.935 1.00 87.56 111 THR A C 1
ATOM 848 O O . THR A 1 111 ? 9.759 -5.646 -24.533 1.00 87.56 111 THR A O 1
ATOM 851 N N . PRO A 1 112 ? 8.071 -5.790 -26.013 1.00 87.44 112 PRO A N 1
ATOM 852 C CA . PRO A 1 112 ? 8.392 -4.518 -26.647 1.00 87.44 112 PRO A CA 1
ATOM 853 C C . PRO A 1 112 ? 8.324 -3.397 -25.603 1.00 87.44 112 PRO A C 1
ATOM 855 O O . PRO A 1 112 ? 7.280 -3.202 -24.983 1.00 87.44 112 PRO A O 1
ATOM 858 N N . LEU A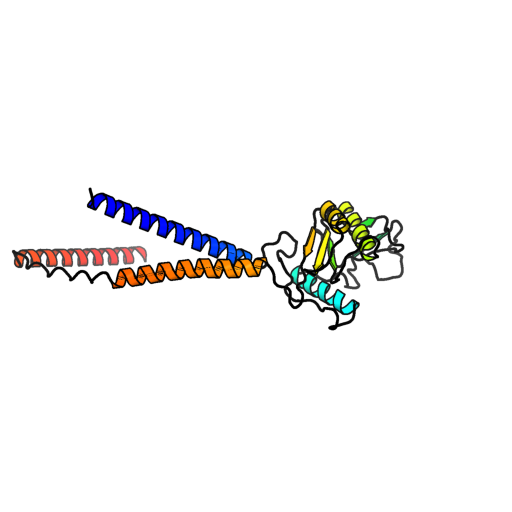 1 113 ? 9.447 -2.714 -25.376 1.00 86.75 113 LEU A N 1
ATOM 859 C CA . LEU A 1 113 ? 9.514 -1.569 -24.472 1.00 86.75 113 LEU A CA 1
ATOM 860 C C . LEU A 1 113 ? 9.158 -0.308 -25.253 1.00 86.75 113 LEU A C 1
ATOM 862 O O . LEU A 1 113 ? 9.606 -0.128 -26.386 1.00 86.75 113 LEU A O 1
ATOM 866 N N . LEU A 1 114 ? 8.365 0.566 -24.644 1.00 84.69 114 LEU A N 1
ATOM 867 C CA . LEU A 1 114 ? 8.006 1.858 -25.236 1.00 84.69 114 LEU A CA 1
ATOM 868 C C . LEU A 1 114 ? 9.183 2.820 -25.217 1.00 84.69 114 LEU A C 1
ATOM 870 O O . LEU A 1 114 ? 9.420 3.582 -26.154 1.00 84.69 114 LEU A O 1
ATOM 874 N N . SER A 1 115 ? 9.944 2.757 -24.134 1.00 72.31 115 SER A N 1
ATOM 875 C CA . SER A 1 115 ? 11.161 3.530 -24.010 1.00 72.31 115 SER A CA 1
ATOM 876 C C . SER A 1 115 ? 12.279 2.935 -24.862 1.00 72.31 115 SER A C 1
ATOM 878 O O . SER A 1 115 ? 12.428 1.720 -24.954 1.00 72.31 115 SER A O 1
ATOM 880 N N . ARG A 1 116 ? 13.139 3.791 -25.431 1.00 70.44 116 ARG A N 1
ATOM 881 C CA . ARG A 1 116 ? 14.307 3.392 -26.254 1.00 70.44 116 ARG A CA 1
ATOM 882 C C . ARG A 1 116 ? 15.390 2.602 -25.488 1.00 70.44 116 ARG A C 1
ATOM 884 O O . ARG A 1 116 ? 16.513 2.476 -25.967 1.00 70.44 116 ARG A O 1
ATOM 891 N N . GLY A 1 117 ? 15.101 2.148 -24.270 1.00 74.56 117 GLY A N 1
ATOM 892 C CA . GLY A 1 117 ? 16.005 1.349 -23.456 1.00 74.56 117 GLY A CA 1
ATOM 893 C C . GLY A 1 117 ? 15.938 -0.132 -23.822 1.00 74.56 117 GLY A C 1
ATOM 894 O O . GLY A 1 117 ? 14.914 -0.633 -24.270 1.00 74.56 117 GLY A O 1
ATOM 895 N N . ASN A 1 118 ? 17.030 -0.854 -23.572 1.00 84.75 118 ASN A N 1
ATOM 896 C CA . ASN A 1 118 ? 17.082 -2.303 -23.799 1.00 84.75 118 ASN A CA 1
ATOM 897 C C . ASN A 1 118 ? 16.447 -3.107 -22.646 1.00 84.75 118 ASN A C 1
ATOM 899 O O . ASN A 1 118 ? 16.127 -4.282 -22.821 1.00 84.75 118 ASN A O 1
ATOM 903 N N . TYR A 1 119 ? 16.285 -2.495 -21.468 1.00 90.25 119 TYR A N 1
ATOM 904 C CA . TYR A 1 119 ? 15.634 -3.087 -20.298 1.00 90.25 119 TYR A CA 1
ATOM 905 C C . TYR A 1 119 ? 15.093 -2.010 -19.343 1.00 90.25 119 TYR A C 1
ATOM 907 O O . TYR A 1 119 ? 15.527 -0.855 -19.365 1.00 90.25 119 TYR A O 1
ATOM 915 N N . ARG A 1 120 ? 14.176 -2.414 -18.460 1.00 92.12 120 ARG A N 1
ATOM 916 C CA . ARG A 1 120 ? 13.660 -1.653 -17.316 1.00 92.12 120 ARG A CA 1
ATOM 917 C C . ARG A 1 120 ? 13.682 -2.527 -16.067 1.00 92.12 120 ARG A C 1
ATOM 919 O O . ARG A 1 120 ? 13.337 -3.703 -16.136 1.00 92.12 120 ARG A O 1
ATOM 926 N N . ARG A 1 121 ? 14.091 -1.961 -14.934 1.00 93.12 121 ARG A N 1
ATOM 927 C CA . ARG A 1 121 ? 14.277 -2.688 -13.674 1.00 93.12 121 ARG A CA 1
ATOM 928 C C . ARG A 1 121 ? 13.242 -2.228 -12.642 1.00 93.12 121 ARG A C 1
ATOM 930 O O . ARG A 1 121 ? 13.433 -1.136 -12.107 1.00 93.12 121 ARG A O 1
ATOM 937 N N . PRO A 1 122 ? 12.176 -3.012 -12.390 1.00 95.38 122 PRO A N 1
ATOM 938 C CA . PRO A 1 122 ? 11.246 -2.729 -11.299 1.00 95.38 122 PRO A CA 1
ATOM 939 C C . PRO A 1 122 ? 11.967 -2.764 -9.953 1.00 95.38 122 PRO A C 1
ATOM 941 O O . PRO A 1 122 ? 12.931 -3.522 -9.804 1.00 95.38 122 PRO A O 1
ATOM 944 N N . ASP A 1 123 ? 11.473 -2.015 -8.973 1.00 96.25 123 ASP A N 1
ATOM 945 C CA . ASP A 1 123 ? 12.028 -2.048 -7.613 1.00 96.25 123 ASP A CA 1
ATOM 946 C C . ASP A 1 123 ? 11.957 -3.453 -6.990 1.00 96.25 123 ASP A C 1
ATOM 948 O O . ASP A 1 123 ? 12.905 -3.890 -6.333 1.00 96.25 123 ASP A O 1
ATOM 952 N N . PHE A 1 124 ? 10.859 -4.181 -7.238 1.00 96.88 124 PHE A N 1
ATOM 953 C CA . PHE A 1 124 ? 10.639 -5.533 -6.723 1.00 96.88 124 PHE A CA 1
ATOM 954 C C . PHE A 1 124 ? 10.028 -6.451 -7.781 1.00 96.88 124 PHE A C 1
ATOM 956 O O . PHE A 1 124 ? 9.043 -6.114 -8.443 1.00 96.88 124 PHE A O 1
ATOM 963 N N . VAL A 1 125 ? 10.578 -7.660 -7.888 1.00 95.50 125 VAL A N 1
ATOM 964 C CA . VAL A 1 125 ? 10.031 -8.738 -8.716 1.00 95.50 125 VAL A CA 1
ATOM 965 C C . VAL A 1 125 ? 10.009 -10.019 -7.894 1.00 95.50 125 VAL A C 1
ATOM 967 O O . VAL A 1 125 ? 11.052 -10.502 -7.453 1.00 95.50 125 VAL A O 1
ATOM 970 N N . THR A 1 126 ? 8.819 -10.579 -7.694 1.00 95.50 126 THR A N 1
ATOM 971 C CA . THR A 1 126 ? 8.620 -11.852 -6.993 1.00 95.50 126 THR A CA 1
ATOM 972 C C . THR A 1 126 ? 7.919 -12.854 -7.900 1.00 95.50 126 THR A C 1
ATOM 974 O O . THR A 1 126 ? 7.602 -12.560 -9.054 1.00 95.50 126 THR A O 1
ATOM 977 N N . ARG A 1 127 ? 7.680 -14.066 -7.389 1.00 95.31 127 ARG A N 1
ATOM 978 C CA . ARG A 1 127 ? 6.868 -15.070 -8.090 1.00 95.31 127 ARG A CA 1
ATOM 979 C C . ARG A 1 127 ? 5.404 -14.650 -8.208 1.00 95.31 127 ARG A C 1
ATOM 981 O O . ARG A 1 127 ? 4.775 -15.007 -9.200 1.00 95.31 127 ARG A O 1
ATOM 988 N N . ASP A 1 128 ? 4.922 -13.872 -7.243 1.00 97.50 128 ASP A N 1
ATOM 989 C CA . ASP A 1 128 ? 3.503 -13.581 -7.065 1.00 97.50 128 ASP A CA 1
ATOM 990 C C . ASP A 1 128 ? 3.121 -12.187 -7.562 1.00 97.50 128 ASP A C 1
ATOM 992 O O . ASP A 1 128 ? 1.962 -11.966 -7.880 1.00 97.50 128 ASP A O 1
ATOM 996 N N . PHE A 1 129 ? 4.058 -11.238 -7.641 1.00 98.00 129 PHE A N 1
ATOM 997 C CA . PHE A 1 129 ? 3.773 -9.870 -8.078 1.00 98.00 129 PHE A CA 1
ATOM 998 C C . PHE A 1 129 ? 5.017 -9.119 -8.577 1.00 98.00 129 PHE A C 1
ATOM 1000 O O . PHE A 1 129 ? 6.161 -9.524 -8.357 1.00 98.00 129 PHE A O 1
ATOM 1007 N N . ILE A 1 130 ? 4.778 -7.988 -9.239 1.00 97.88 130 ILE A N 1
ATOM 1008 C CA . ILE A 1 130 ? 5.773 -6.940 -9.503 1.00 97.88 130 ILE A CA 1
ATOM 1009 C C . ILE A 1 130 ? 5.371 -5.721 -8.675 1.00 97.88 130 ILE A C 1
ATOM 1011 O O . ILE A 1 130 ? 4.185 -5.402 -8.606 1.00 97.88 130 ILE A O 1
ATOM 1015 N N . ALA A 1 131 ? 6.322 -5.037 -8.044 1.00 98.00 131 ALA A N 1
ATOM 1016 C CA . ALA A 1 131 ? 6.033 -3.792 -7.340 1.00 98.00 131 ALA A CA 1
ATOM 1017 C C . ALA A 1 131 ? 7.034 -2.689 -7.679 1.00 98.00 131 ALA A C 1
ATOM 1019 O O . ALA A 1 131 ? 8.212 -2.945 -7.924 1.00 98.00 131 ALA A O 1
ATOM 1020 N N . GLU A 1 132 ? 6.534 -1.458 -7.670 1.00 97.38 132 GLU A N 1
ATOM 1021 C CA . GLU A 1 132 ? 7.299 -0.240 -7.913 1.00 97.38 132 GLU A CA 1
ATOM 1022 C C . GLU A 1 132 ? 6.923 0.808 -6.863 1.00 97.38 132 GLU A C 1
ATOM 1024 O O . GLU A 1 132 ? 5.746 0.975 -6.525 1.00 97.38 132 GLU A O 1
ATOM 1029 N N . SER A 1 133 ? 7.915 1.540 -6.366 1.00 97.25 133 SER A N 1
ATOM 1030 C CA . SER A 1 133 ? 7.723 2.661 -5.456 1.00 97.25 133 SER A CA 1
ATOM 1031 C C 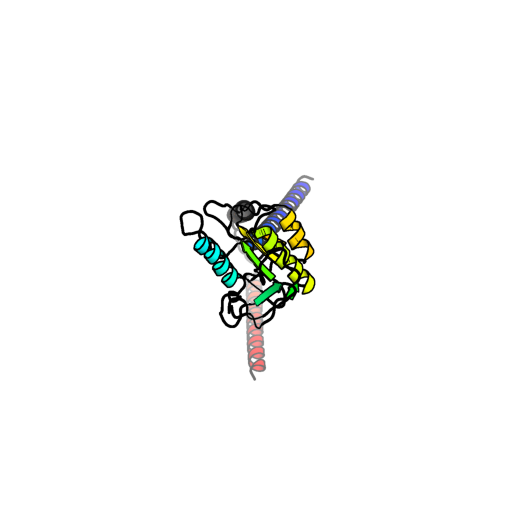. SER A 1 133 ? 7.905 4.000 -6.174 1.00 97.25 133 SER A C 1
ATOM 1033 O O . SER A 1 133 ? 8.813 4.199 -6.979 1.00 97.25 133 SER A O 1
ATOM 1035 N N . LYS A 1 134 ? 7.024 4.961 -5.887 1.00 96.06 134 LYS A N 1
ATOM 1036 C CA . LYS A 1 134 ? 7.082 6.323 -6.431 1.00 96.06 134 LYS A CA 1
ATOM 1037 C C . LYS A 1 134 ? 6.843 7.343 -5.325 1.00 96.06 134 LYS A C 1
ATOM 1039 O O . LYS A 1 134 ? 5.710 7.707 -5.007 1.00 96.06 134 LYS A O 1
ATOM 1044 N N . ASN A 1 135 ? 7.931 7.853 -4.759 1.00 94.56 135 ASN A N 1
ATOM 1045 C CA . ASN A 1 135 ? 7.895 8.933 -3.774 1.00 94.56 135 ASN A CA 1
ATOM 1046 C C . ASN A 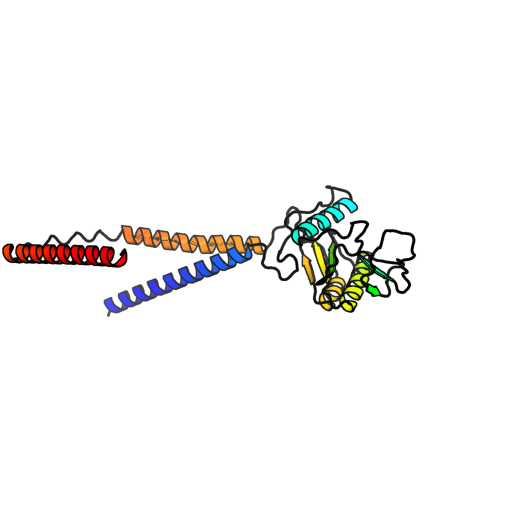1 135 ? 7.918 10.317 -4.455 1.00 94.56 135 ASN A C 1
ATOM 1048 O O . ASN A 1 135 ? 8.865 11.088 -4.317 1.00 94.56 135 ASN A O 1
ATOM 1052 N N . VAL A 1 136 ? 6.877 10.619 -5.237 1.00 92.50 136 VAL A N 1
ATOM 1053 C CA . VAL A 1 136 ? 6.761 11.860 -6.027 1.00 92.50 136 VAL A CA 1
ATOM 1054 C C . VAL A 1 136 ? 5.435 12.570 -5.765 1.00 92.50 136 VAL A C 1
ATOM 1056 O O . VAL A 1 136 ? 4.471 11.970 -5.290 1.00 92.50 136 VAL A O 1
ATOM 1059 N N . GLN A 1 137 ? 5.361 13.868 -6.070 1.00 91.75 137 GLN A N 1
ATOM 1060 C CA . GLN A 1 137 ? 4.132 14.647 -5.863 1.00 91.75 137 GLN A CA 1
ATOM 1061 C C . GLN A 1 137 ? 3.067 14.379 -6.931 1.00 91.75 137 GLN A C 1
ATOM 1063 O O . GLN A 1 137 ? 1.874 14.478 -6.646 1.00 91.75 137 GLN A O 1
ATOM 1068 N N . GLN A 1 138 ? 3.484 14.060 -8.154 1.00 94.31 138 GLN A N 1
ATOM 1069 C CA . GLN A 1 138 ? 2.593 13.907 -9.297 1.00 94.31 138 GLN A CA 1
ATOM 1070 C C . GLN A 1 138 ? 3.072 12.758 -10.182 1.00 94.31 138 GLN A C 1
ATOM 1072 O O . GLN A 1 138 ? 4.264 12.642 -10.455 1.00 94.31 138 GLN A O 1
ATOM 1077 N N . LEU A 1 139 ? 2.130 11.936 -10.638 1.00 95.00 139 LEU A N 1
ATOM 1078 C CA . LEU A 1 139 ? 2.307 10.955 -11.701 1.00 95.00 139 LEU A CA 1
ATOM 1079 C C . LEU A 1 139 ? 1.440 11.391 -12.879 1.00 95.00 139 LEU A C 1
ATOM 1081 O O . LEU A 1 139 ? 0.225 11.182 -12.891 1.00 95.00 139 LEU A O 1
ATOM 1085 N N . VAL A 1 140 ? 2.084 12.053 -13.837 1.00 94.56 140 VAL A N 1
ATOM 1086 C CA . VAL A 1 140 ? 1.444 12.673 -15.002 1.00 94.56 140 VAL A CA 1
ATOM 1087 C C . VAL A 1 140 ? 1.583 11.752 -16.212 1.00 94.56 140 VAL A C 1
ATOM 1089 O O . VAL A 1 140 ? 2.587 11.051 -16.358 1.00 94.56 140 VAL A O 1
ATOM 1092 N N . TYR A 1 141 ? 0.570 11.724 -17.075 1.00 89.62 141 TYR A N 1
ATOM 1093 C CA . TYR A 1 141 ? 0.642 11.028 -18.360 1.00 89.62 141 TYR A CA 1
ATOM 1094 C C . TYR A 1 141 ? 1.713 11.615 -19.287 1.00 89.62 141 TYR A C 1
ATOM 1096 O O . TYR A 1 141 ? 2.120 12.757 -19.100 1.00 89.62 141 TYR A O 1
ATOM 1104 N N . GLU A 1 142 ? 2.170 10.828 -20.269 1.00 86.81 142 GLU A N 1
ATOM 1105 C CA . GLU A 1 142 ? 3.255 11.209 -21.197 1.00 86.81 142 GLU A CA 1
ATOM 1106 C C . GLU A 1 142 ? 4.571 11.576 -20.486 1.00 86.81 142 GLU A C 1
ATOM 1108 O O . GLU A 1 142 ? 5.452 12.229 -21.039 1.00 86.81 142 GLU A O 1
ATOM 1113 N N . SER A 1 143 ? 4.733 11.117 -19.244 1.00 90.94 143 SER A N 1
ATOM 1114 C CA . SER A 1 143 ? 5.989 11.209 -18.511 1.00 90.94 143 SER A CA 1
ATOM 1115 C C . SER A 1 143 ? 6.837 9.952 -18.703 1.00 90.94 143 SER A C 1
ATOM 1117 O O . SER A 1 143 ? 6.347 8.872 -19.041 1.00 90.94 143 SER A O 1
ATOM 1119 N N . ARG A 1 144 ? 8.128 10.063 -18.377 1.00 90.88 144 ARG A N 1
ATOM 1120 C CA . ARG A 1 144 ? 9.038 8.911 -18.300 1.00 90.88 144 ARG A CA 1
ATOM 1121 C C . ARG A 1 144 ? 8.538 7.832 -17.331 1.00 90.88 144 ARG A C 1
ATOM 1123 O O . ARG A 1 144 ? 8.785 6.649 -17.569 1.00 90.88 144 ARG A O 1
ATOM 1130 N N . ASP A 1 145 ? 7.874 8.235 -16.246 1.00 93.50 145 ASP A N 1
ATOM 1131 C CA . ASP A 1 145 ? 7.264 7.303 -15.297 1.00 93.50 145 ASP A CA 1
ATOM 1132 C C . ASP A 1 145 ? 6.098 6.556 -15.944 1.00 93.50 145 ASP A C 1
ATOM 1134 O O . ASP A 1 145 ? 5.969 5.356 -15.739 1.00 93.50 145 ASP A O 1
ATOM 1138 N N . PHE A 1 146 ? 5.287 7.220 -16.772 1.00 95.06 146 PHE A N 1
ATOM 1139 C CA . PHE A 1 146 ? 4.188 6.559 -17.474 1.00 95.06 146 PHE A CA 1
ATOM 1140 C C . PHE A 1 146 ? 4.689 5.445 -18.401 1.00 95.06 146 PHE A C 1
ATOM 1142 O O . PHE A 1 146 ? 4.230 4.311 -18.280 1.00 95.06 146 PHE A O 1
ATOM 1149 N N . GLU A 1 147 ? 5.678 5.731 -19.255 1.00 94.00 147 GLU A N 1
ATOM 1150 C CA . GLU A 1 147 ? 6.290 4.713 -20.124 1.00 94.00 147 GLU A CA 1
ATOM 1151 C C . GLU A 1 147 ? 6.845 3.536 -19.311 1.00 94.00 147 GLU A C 1
ATOM 1153 O O . GLU A 1 147 ? 6.626 2.377 -19.649 1.00 94.00 147 GLU A O 1
ATOM 1158 N N . GLN A 1 148 ? 7.534 3.832 -18.205 1.00 94.38 148 GLN A N 1
ATOM 1159 C CA . GLN A 1 148 ? 8.106 2.810 -17.334 1.00 94.38 148 GLN A CA 1
ATOM 1160 C C . GLN A 1 148 ? 7.027 1.924 -16.697 1.00 94.38 148 GLN A C 1
ATOM 1162 O O . GLN A 1 148 ? 7.147 0.700 -16.722 1.00 94.38 148 GLN A O 1
ATOM 1167 N N . ILE A 1 149 ? 5.976 2.522 -16.131 1.00 96.62 149 ILE A N 1
ATOM 1168 C CA . ILE A 1 149 ? 4.879 1.766 -15.519 1.00 96.62 149 ILE A CA 1
ATOM 1169 C C . ILE A 1 149 ? 4.117 0.963 -16.577 1.00 96.62 149 ILE A C 1
ATOM 1171 O O . ILE A 1 149 ? 3.698 -0.158 -16.299 1.00 96.62 149 ILE A O 1
ATOM 1175 N N . GLN A 1 150 ? 3.975 1.478 -17.798 1.00 96.44 150 GLN A N 1
ATOM 1176 C CA . GLN A 1 150 ? 3.349 0.746 -18.897 1.00 96.44 150 GLN A CA 1
ATOM 1177 C C . GLN A 1 150 ? 4.188 -0.462 -19.351 1.00 96.44 150 GLN A C 1
ATOM 1179 O O . GLN A 1 150 ? 3.627 -1.540 -19.587 1.00 96.44 150 GLN A O 1
ATOM 1184 N N . ASP A 1 151 ? 5.515 -0.318 -19.415 1.00 95.81 151 ASP A N 1
ATOM 1185 C CA . ASP A 1 151 ? 6.442 -1.427 -19.671 1.00 95.81 151 ASP A CA 1
ATOM 1186 C C . ASP A 1 151 ? 6.290 -2.513 -18.581 1.00 95.81 151 ASP A C 1
ATOM 1188 O O . ASP A 1 151 ? 6.163 -3.704 -18.883 1.00 95.81 151 ASP A O 1
ATOM 1192 N N . TYR A 1 152 ? 6.195 -2.114 -17.306 1.00 97.06 152 TYR A N 1
ATOM 1193 C CA . TYR A 1 152 ? 5.965 -3.041 -16.189 1.00 97.06 152 TYR A CA 1
ATOM 1194 C C . TYR A 1 152 ? 4.593 -3.703 -16.225 1.00 97.06 152 TYR A C 1
ATOM 1196 O O . TYR A 1 152 ? 4.507 -4.906 -16.003 1.00 97.06 152 TYR A O 1
ATOM 1204 N N . ALA A 1 153 ? 3.529 -2.966 -16.541 1.00 97.50 153 ALA A N 1
ATOM 1205 C CA . ALA A 1 153 ? 2.178 -3.516 -16.642 1.00 97.50 153 ALA A CA 1
ATOM 1206 C C . ALA A 1 153 ? 2.073 -4.539 -17.781 1.00 97.50 153 ALA A C 1
ATOM 1208 O O . ALA A 1 153 ? 1.376 -5.549 -17.677 1.00 97.50 153 ALA A O 1
ATOM 1209 N N . THR A 1 154 ? 2.793 -4.313 -18.879 1.00 96.19 154 THR A N 1
ATOM 1210 C CA . THR A 1 154 ? 2.864 -5.261 -19.998 1.00 96.19 154 THR A CA 1
ATOM 1211 C C . THR A 1 154 ? 3.600 -6.535 -19.596 1.00 96.19 154 THR A C 1
ATOM 1213 O O . THR A 1 154 ? 3.093 -7.632 -19.833 1.00 96.19 154 THR A O 1
ATOM 1216 N N . ALA A 1 155 ? 4.737 -6.409 -18.910 1.00 95.94 155 ALA A N 1
ATOM 1217 C CA . ALA A 1 155 ? 5.457 -7.558 -18.373 1.00 95.94 155 ALA A CA 1
ATOM 1218 C C . ALA A 1 155 ? 4.645 -8.329 -17.323 1.00 95.94 155 ALA A C 1
ATOM 1220 O O . ALA A 1 155 ? 4.616 -9.556 -17.355 1.00 95.94 155 ALA A O 1
ATOM 1221 N N . ALA A 1 156 ? 3.964 -7.616 -16.426 1.00 97.75 156 ALA A N 1
ATOM 1222 C CA . ALA A 1 156 ? 3.110 -8.171 -15.382 1.00 97.75 156 ALA A CA 1
ATOM 1223 C C . ALA A 1 156 ? 1.993 -9.038 -15.986 1.00 97.75 156 ALA A C 1
ATOM 1225 O O . ALA A 1 156 ? 1.854 -10.204 -15.616 1.00 97.75 156 ALA A O 1
ATOM 1226 N N . ARG A 1 157 ? 1.291 -8.531 -17.013 1.00 97.19 157 ARG A N 1
ATOM 1227 C CA . ARG A 1 157 ? 0.277 -9.298 -17.762 1.00 97.19 157 ARG A CA 1
ATOM 1228 C C . ARG A 1 157 ? 0.862 -10.523 -18.454 1.00 97.19 157 ARG A C 1
ATOM 1230 O O . ARG A 1 157 ? 0.297 -11.605 -18.336 1.00 97.19 157 ARG A O 1
ATOM 1237 N N . ALA A 1 158 ? 2.006 -10.379 -19.126 1.00 95.31 158 ALA A N 1
ATOM 1238 C CA . ALA A 1 158 ? 2.674 -11.502 -19.787 1.00 95.31 158 ALA A CA 1
ATOM 1239 C C . ALA A 1 158 ? 3.083 -12.611 -18.799 1.00 95.31 158 ALA A C 1
ATOM 1241 O O . ALA A 1 158 ? 3.102 -13.784 -19.159 1.00 95.31 158 ALA A O 1
ATOM 1242 N N . LEU A 1 159 ? 3.387 -12.242 -17.552 1.00 96.12 159 LEU A N 1
ATOM 1243 C CA . LEU A 1 159 ? 3.750 -13.166 -16.479 1.00 96.12 159 LEU A CA 1
ATOM 1244 C C . LEU A 1 159 ? 2.556 -13.673 -15.660 1.00 96.12 159 LEU A C 1
ATOM 1246 O O . LEU A 1 159 ? 2.757 -14.521 -14.793 1.00 96.12 159 LEU A O 1
ATOM 1250 N N . GLY A 1 160 ? 1.344 -13.157 -15.891 1.00 97.44 160 GLY A N 1
ATOM 1251 C CA . GLY A 1 160 ? 0.178 -13.451 -15.056 1.00 97.44 160 GLY A CA 1
ATOM 1252 C C . GLY A 1 160 ? 0.346 -12.986 -13.605 1.00 97.44 160 GLY A C 1
ATOM 1253 O O . GLY A 1 160 ? -0.120 -13.660 -12.690 1.00 97.44 160 GLY A O 1
ATOM 1254 N N . ARG A 1 161 ? 1.054 -11.871 -13.385 1.00 98.00 161 ARG A N 1
ATOM 1255 C CA . ARG A 1 161 ? 1.338 -11.306 -12.059 1.00 98.00 161 ARG A CA 1
ATOM 1256 C C . ARG A 1 161 ? 0.675 -9.933 -11.902 1.00 98.00 161 ARG A C 1
ATOM 1258 O O . ARG A 1 161 ? 0.771 -9.134 -12.831 1.00 98.00 161 ARG A O 1
ATOM 1265 N N . PRO A 1 162 ? 0.089 -9.602 -10.740 1.00 98.31 162 PRO A N 1
ATOM 1266 C CA . PRO A 1 162 ? -0.328 -8.243 -10.429 1.00 98.31 162 PRO A CA 1
ATOM 1267 C C . PRO A 1 162 ? 0.864 -7.288 -10.316 1.00 98.31 162 PRO A C 1
ATOM 1269 O O . PRO A 1 162 ? 1.916 -7.627 -9.766 1.00 98.31 162 PRO A O 1
ATOM 1272 N N . LEU A 1 163 ? 0.674 -6.069 -10.817 1.00 98.56 163 LEU A N 1
ATOM 1273 C CA . LEU A 1 163 ? 1.554 -4.926 -10.606 1.00 98.56 163 LEU A CA 1
ATOM 1274 C C . LEU A 1 163 ? 1.026 -4.098 -9.431 1.00 98.56 163 LEU A C 1
ATOM 1276 O O . LEU A 1 163 ? -0.137 -3.716 -9.416 1.00 98.56 163 LEU A O 1
ATOM 1280 N N . TRP A 1 164 ? 1.877 -3.771 -8.466 1.00 98.44 164 TRP A N 1
ATOM 1281 C CA . TRP A 1 164 ? 1.530 -2.890 -7.352 1.00 98.44 164 TRP A CA 1
ATOM 1282 C C . TRP A 1 164 ? 2.364 -1.618 -7.395 1.00 98.44 164 TRP A C 1
ATOM 1284 O O . TRP A 1 164 ? 3.593 -1.667 -7.418 1.00 98.44 164 TRP A O 1
ATOM 1294 N N . LEU A 1 165 ? 1.694 -0.467 -7.396 1.00 98.19 165 LEU A N 1
ATOM 1295 C CA . LEU A 1 165 ? 2.352 0.835 -7.422 1.00 98.19 165 LEU A CA 1
ATOM 1296 C C . LEU A 1 165 ? 2.167 1.536 -6.078 1.00 98.19 165 LEU A C 1
ATOM 1298 O O . LEU A 1 165 ? 1.068 1.979 -5.747 1.00 98.19 165 LEU A O 1
ATOM 1302 N N . TYR A 1 166 ? 3.245 1.662 -5.314 1.00 98.25 166 TYR A N 1
ATOM 1303 C CA . TYR A 1 166 ? 3.239 2.302 -4.002 1.00 98.25 166 TYR A CA 1
ATOM 1304 C C . TYR A 1 166 ? 3.614 3.774 -4.148 1.00 98.25 166 TYR A C 1
ATOM 1306 O O . TYR A 1 166 ? 4.729 4.105 -4.547 1.00 98.25 166 TYR A O 1
ATOM 1314 N N . VAL A 1 167 ? 2.681 4.668 -3.834 1.00 97.56 167 VAL A N 1
ATOM 1315 C CA . VAL A 1 167 ? 2.834 6.118 -4.015 1.00 97.56 167 VAL A CA 1
ATOM 1316 C C . VAL A 1 167 ? 2.732 6.865 -2.692 1.00 97.56 167 VAL A C 1
ATOM 1318 O O . VAL A 1 167 ? 2.315 6.318 -1.669 1.00 97.56 167 VAL A O 1
ATOM 1321 N N . ARG A 1 168 ? 3.090 8.147 -2.700 1.00 95.44 168 ARG A N 1
ATOM 1322 C CA . ARG A 1 168 ? 2.870 9.043 -1.563 1.00 95.44 168 ARG A CA 1
ATOM 1323 C C . ARG A 1 168 ? 1.375 9.258 -1.331 1.00 95.44 168 ARG A C 1
ATOM 1325 O O . ARG A 1 168 ? 0.589 9.324 -2.276 1.00 95.44 168 ARG A O 1
ATOM 1332 N N . VAL A 1 169 ? 0.968 9.426 -0.074 1.00 94.62 169 VAL A N 1
ATOM 1333 C CA . VAL A 1 169 ? -0.456 9.593 0.291 1.00 94.62 169 VAL A CA 1
ATOM 1334 C C . VAL A 1 169 ? -1.137 10.748 -0.449 1.00 94.62 169 VAL A C 1
ATOM 1336 O O . VAL A 1 169 ? -2.283 10.627 -0.877 1.00 94.62 169 VAL A O 1
ATOM 1339 N N . ASN A 1 170 ? -0.402 11.830 -0.699 1.00 93.88 170 ASN A N 1
ATOM 1340 C CA . ASN A 1 170 ? -0.856 13.013 -1.429 1.00 93.88 170 ASN A CA 1
ATOM 1341 C C . ASN A 1 170 ? -0.314 13.096 -2.871 1.00 93.88 170 ASN A C 1
ATOM 1343 O O . ASN A 1 170 ? -0.326 14.181 -3.451 1.00 93.88 170 ASN A O 1
ATOM 1347 N N . THR A 1 171 ? 0.168 11.996 -3.464 1.00 95.50 171 THR A N 1
ATOM 1348 C CA . THR A 1 171 ? 0.508 11.978 -4.896 1.00 95.50 171 THR A CA 1
ATOM 1349 C C . THR A 1 171 ? -0.761 12.186 -5.723 1.00 95.50 171 THR A C 1
ATOM 1351 O O . THR A 1 171 ? -1.768 11.497 -5.522 1.00 95.50 171 THR A O 1
ATOM 1354 N N . GLN A 1 172 ? -0.730 13.117 -6.671 1.00 96.62 172 GLN A N 1
ATOM 1355 C CA . GLN A 1 172 ? -1.767 13.218 -7.697 1.00 96.62 172 GLN A CA 1
ATOM 1356 C C . GLN A 1 172 ? -1.467 12.191 -8.785 1.00 96.62 172 GLN A C 1
ATOM 1358 O O . GLN A 1 172 ? -0.378 12.198 -9.353 1.00 96.62 172 GLN A O 1
ATOM 1363 N N . VAL A 1 173 ? -2.405 11.281 -9.036 1.00 97.12 173 VAL A N 1
ATOM 1364 C CA . VAL A 1 173 ? -2.215 10.157 -9.956 1.00 97.12 173 VAL A CA 1
ATOM 1365 C C . VAL A 1 173 ? -3.203 10.299 -11.101 1.00 97.12 173 VAL A C 1
ATOM 1367 O O . VAL A 1 173 ? -4.411 10.310 -10.863 1.00 97.12 173 VAL A O 1
ATOM 1370 N N . ASP A 1 174 ? -2.697 10.417 -12.328 1.00 97.44 174 ASP A N 1
ATOM 1371 C CA . ASP A 1 174 ? -3.536 10.377 -13.527 1.00 97.44 174 ASP A CA 1
ATOM 1372 C C . ASP A 1 174 ? -4.241 9.010 -13.634 1.00 97.44 174 ASP A C 1
ATOM 1374 O O . ASP A 1 174 ? -3.621 7.961 -13.432 1.00 97.44 174 ASP A O 1
ATOM 1378 N N . LEU A 1 175 ? -5.538 9.015 -13.970 1.00 97.00 175 LEU A N 1
ATOM 1379 C CA . LEU A 1 175 ? -6.383 7.812 -14.037 1.00 97.00 175 LEU A CA 1
ATOM 1380 C C . LEU A 1 175 ? -5.818 6.725 -14.960 1.00 97.00 175 LEU A C 1
ATOM 1382 O O . LEU A 1 175 ? -6.094 5.542 -14.765 1.00 97.00 175 LEU A O 1
ATOM 1386 N N . ARG A 1 176 ? -4.996 7.094 -15.946 1.00 96.75 176 ARG A N 1
ATOM 1387 C CA . ARG A 1 176 ? -4.357 6.133 -16.850 1.00 96.75 176 ARG A CA 1
ATOM 1388 C C . ARG A 1 176 ? -3.380 5.209 -16.130 1.00 96.75 176 ARG A C 1
ATOM 1390 O O . ARG A 1 176 ? -3.326 4.033 -16.477 1.00 96.75 176 ARG A O 1
ATOM 1397 N N . PHE A 1 177 ? -2.679 5.677 -15.092 1.00 97.12 177 PHE A N 1
ATOM 1398 C CA . PHE A 1 177 ? -1.890 4.782 -14.236 1.00 97.12 177 PHE A CA 1
ATOM 1399 C C . PHE A 1 177 ? -2.799 3.782 -13.521 1.00 97.12 177 PHE A C 1
ATOM 1401 O O . PHE A 1 177 ? -2.484 2.599 -13.457 1.00 97.12 177 PHE A O 1
ATOM 1408 N N . THR A 1 178 ? -3.946 4.237 -13.012 1.00 96.25 178 THR A N 1
ATOM 1409 C CA . THR A 1 178 ? -4.899 3.370 -12.311 1.00 96.25 178 THR A CA 1
ATOM 1410 C C . THR A 1 178 ? -5.408 2.256 -13.220 1.00 96.25 178 THR A C 1
ATOM 1412 O O . THR A 1 178 ? -5.375 1.096 -12.817 1.00 96.25 178 THR A O 1
ATOM 1415 N N . PHE A 1 179 ? -5.801 2.573 -14.457 1.00 97.00 179 PHE A N 1
ATOM 1416 C CA . PHE A 1 179 ? -6.248 1.557 -15.413 1.00 97.00 179 PHE A CA 1
ATOM 1417 C C . PHE A 1 179 ? -5.141 0.569 -15.791 1.00 97.00 179 PHE A C 1
ATOM 1419 O O . PHE A 1 179 ? -5.397 -0.631 -15.808 1.00 97.00 179 PHE A O 1
ATOM 1426 N N . LEU A 1 180 ? -3.912 1.048 -16.023 1.00 96.38 180 LEU A N 1
ATOM 1427 C CA . LEU A 1 180 ? -2.772 0.177 -16.335 1.00 96.38 180 LEU A CA 1
ATOM 1428 C C . LEU A 1 180 ? -2.509 -0.852 -15.237 1.00 96.38 180 LEU A C 1
ATOM 1430 O O . LEU A 1 180 ? -2.213 -2.006 -15.527 1.00 96.38 180 LEU A O 1
ATOM 1434 N N . VAL A 1 181 ? -2.584 -0.422 -13.979 1.00 97.12 181 VAL A N 1
ATOM 1435 C CA . VAL A 1 181 ? -2.239 -1.269 -12.841 1.00 97.12 181 VAL A CA 1
ATOM 1436 C C . VAL A 1 181 ? -3.393 -2.220 -12.493 1.00 97.12 181 VAL A C 1
ATOM 1438 O O . VAL A 1 181 ? -3.147 -3.404 -12.270 1.00 97.12 181 VAL A O 1
ATOM 1441 N N . ILE A 1 182 ? -4.650 -1.763 -12.529 1.00 97.00 182 ILE A N 1
ATOM 1442 C CA . ILE A 1 182 ? -5.823 -2.612 -12.239 1.00 97.00 182 ILE A CA 1
ATOM 1443 C C . ILE A 1 182 ? -5.989 -3.738 -13.270 1.00 97.00 182 ILE A C 1
ATOM 1445 O O . ILE A 1 182 ? -6.335 -4.852 -12.887 1.00 97.00 182 ILE A O 1
ATOM 1449 N N . ASP A 1 183 ? -5.684 -3.496 -14.549 1.00 97.38 183 ASP A N 1
ATOM 1450 C CA . ASP A 1 183 ? -5.775 -4.518 -15.610 1.00 97.38 183 ASP A CA 1
ATOM 1451 C C . ASP A 1 183 ? -4.817 -5.710 -15.389 1.00 97.38 183 ASP A C 1
ATOM 1453 O O . ASP A 1 183 ? -4.997 -6.788 -15.947 1.00 97.38 183 ASP A O 1
ATOM 1457 N N . THR A 1 184 ? -3.805 -5.552 -14.528 1.00 98.00 184 THR A N 1
ATOM 1458 C CA . THR A 1 184 ? -2.901 -6.645 -14.122 1.00 98.00 184 THR A CA 1
ATOM 1459 C C . THR A 1 184 ? -3.445 -7.485 -12.956 1.00 98.00 184 THR A C 1
ATOM 1461 O O . THR A 1 184 ? -2.845 -8.496 -12.602 1.00 98.00 184 THR A O 1
ATOM 1464 N N . GLY A 1 185 ? -4.547 -7.062 -12.323 1.00 97.56 185 GLY A N 1
ATOM 1465 C CA . GLY A 1 185 ? -5.050 -7.609 -11.057 1.00 97.56 185 GLY A CA 1
ATOM 1466 C C . GLY A 1 185 ? -4.419 -6.993 -9.801 1.00 97.56 185 GLY A C 1
ATOM 1467 O O . GLY A 1 185 ? -4.696 -7.450 -8.694 1.00 97.56 185 GLY A O 1
ATOM 1468 N N . GLY A 1 186 ? -3.555 -5.985 -9.954 1.00 97.69 186 GLY A N 1
ATOM 1469 C CA . GLY A 1 186 ? -2.960 -5.247 -8.842 1.00 97.69 186 GLY A CA 1
ATOM 1470 C C . GLY A 1 186 ? -3.634 -3.898 -8.581 1.00 97.69 186 GLY A C 1
ATOM 1471 O O . GLY A 1 186 ? -4.802 -3.689 -8.910 1.00 97.69 186 GLY A O 1
ATOM 1472 N N . GLY A 1 187 ? -2.904 -2.958 -7.978 1.00 97.75 187 GLY A N 1
ATOM 1473 C CA . GLY A 1 187 ? -3.464 -1.653 -7.627 1.00 97.75 187 GLY A CA 1
ATOM 1474 C C . GLY A 1 187 ? -2.441 -0.581 -7.261 1.00 97.75 187 GLY A C 1
ATOM 1475 O O . GLY A 1 187 ? -1.247 -0.836 -7.093 1.00 97.75 187 GLY A O 1
ATOM 1476 N N . ILE A 1 188 ? -2.938 0.650 -7.136 1.00 97.69 188 ILE A N 1
ATOM 1477 C CA . ILE A 1 188 ? -2.161 1.792 -6.648 1.00 97.69 188 ILE A CA 1
ATOM 1478 C C . ILE A 1 188 ? -2.429 1.964 -5.156 1.00 97.69 188 ILE A C 1
ATOM 1480 O O . ILE A 1 188 ? -3.571 2.170 -4.750 1.00 97.69 188 ILE A O 1
ATOM 1484 N N . VAL A 1 189 ? -1.371 1.927 -4.351 1.00 97.12 189 VAL A N 1
ATOM 1485 C CA . VAL A 1 189 ? -1.431 2.025 -2.891 1.00 97.12 189 VAL A CA 1
ATOM 1486 C C . VAL A 1 189 ? -0.890 3.384 -2.457 1.00 97.12 189 VAL A C 1
ATOM 1488 O O . VAL A 1 189 ? 0.284 3.694 -2.660 1.00 97.12 189 VAL A O 1
ATOM 1491 N N . ARG A 1 190 ? -1.741 4.212 -1.841 1.00 95.75 190 ARG A N 1
ATOM 1492 C CA . ARG A 1 190 ? -1.357 5.496 -1.224 1.00 95.75 190 ARG A CA 1
ATOM 1493 C C . ARG A 1 190 ? -0.659 5.238 0.109 1.00 95.75 190 ARG A C 1
ATOM 1495 O O . ARG A 1 190 ? -1.273 5.317 1.164 1.00 95.75 190 ARG A O 1
ATOM 1502 N N . TYR A 1 191 ? 0.619 4.903 0.029 1.00 96.19 191 TYR A N 1
ATOM 1503 C CA . TYR A 1 191 ? 1.338 4.200 1.080 1.00 96.19 191 TYR A CA 1
ATOM 1504 C C . TYR A 1 191 ? 2.254 5.092 1.913 1.00 96.19 191 TYR A C 1
ATOM 1506 O O . TYR A 1 191 ? 2.251 5.019 3.142 1.00 96.19 191 TYR A O 1
ATOM 1514 N N . PHE A 1 192 ? 3.039 5.948 1.258 1.00 96.38 192 PHE A N 1
ATOM 1515 C CA . PHE A 1 192 ? 4.056 6.729 1.952 1.00 96.38 192 PHE A CA 1
ATOM 1516 C C . PHE A 1 192 ? 3.450 7.980 2.586 1.00 96.38 192 PHE A C 1
ATOM 1518 O O . PHE A 1 192 ? 3.093 8.935 1.885 1.00 96.38 192 PHE A O 1
ATOM 1525 N N . SER A 1 193 ? 3.333 7.975 3.913 1.00 93.19 193 SER A N 1
ATOM 1526 C CA . SER A 1 193 ? 2.875 9.129 4.691 1.00 93.19 193 SER A CA 1
ATOM 1527 C C . SER A 1 193 ? 3.877 10.284 4.626 1.00 93.19 193 SER A C 1
ATOM 1529 O O . SER A 1 193 ? 5.085 10.055 4.584 1.00 93.19 193 SER A O 1
ATOM 1531 N N . VAL A 1 194 ? 3.379 11.521 4.670 1.00 91.19 194 VAL A N 1
ATOM 1532 C CA . VAL A 1 194 ? 4.197 12.746 4.664 1.00 91.19 194 VAL A CA 1
ATOM 1533 C C . VAL A 1 194 ? 3.979 13.568 5.930 1.00 91.19 194 VAL A C 1
ATOM 1535 O O . VAL A 1 194 ? 2.917 13.448 6.546 1.00 91.19 194 VAL A O 1
ATOM 1538 N N . PRO A 1 195 ? 4.934 14.439 6.306 1.00 89.44 195 PRO A N 1
ATOM 1539 C CA . PRO A 1 195 ? 4.738 15.369 7.410 1.00 89.44 195 PRO A CA 1
ATOM 1540 C C . PRO A 1 195 ? 3.443 16.176 7.254 1.00 89.44 195 PRO A C 1
ATOM 1542 O O . PRO A 1 195 ? 3.145 16.691 6.177 1.00 89.44 195 PRO A O 1
ATOM 1545 N N . GLY A 1 196 ? 2.668 16.268 8.336 1.00 86.94 196 GLY A N 1
ATOM 1546 C CA . GLY A 1 196 ? 1.393 16.991 8.365 1.00 86.94 196 GLY A CA 1
ATOM 1547 C C . GLY A 1 196 ? 0.211 16.268 7.711 1.00 86.94 196 GLY A C 1
ATOM 1548 O O . GLY A 1 196 ? -0.887 16.817 7.701 1.00 86.94 196 GLY A O 1
ATOM 1549 N N . TRP A 1 197 ? 0.392 15.055 7.177 1.00 88.06 197 TRP A N 1
ATOM 1550 C CA . TRP A 1 197 ? -0.734 14.238 6.730 1.00 88.06 197 TRP A CA 1
ATOM 1551 C C . TRP A 1 197 ? -1.474 13.635 7.926 1.00 88.06 197 TRP A C 1
ATOM 1553 O O . TRP A 1 197 ? -0.883 12.910 8.726 1.00 88.06 197 TRP A O 1
ATOM 1563 N N . GLU A 1 198 ? -2.776 13.894 8.009 1.00 86.00 198 GLU A N 1
ATOM 1564 C CA . GLU A 1 198 ? -3.678 13.198 8.923 1.00 86.00 198 GLU A CA 1
ATOM 1565 C C . GLU A 1 198 ? -4.475 12.147 8.151 1.00 86.00 198 GLU A C 1
ATOM 1567 O O . GLU A 1 198 ? -5.191 12.475 7.202 1.00 86.00 198 GLU A O 1
ATOM 1572 N N . ASP A 1 199 ? -4.381 10.881 8.566 1.00 83.62 199 ASP A N 1
ATOM 1573 C CA . ASP A 1 199 ? -5.281 9.851 8.056 1.00 83.62 199 ASP A CA 1
ATOM 1574 C C . ASP A 1 199 ? -6.707 10.129 8.554 1.00 83.62 199 ASP A C 1
ATOM 1576 O O . ASP A 1 199 ? -6.981 10.175 9.758 1.00 83.62 199 ASP A O 1
ATOM 1580 N N . GLY A 1 200 ? -7.629 10.305 7.606 1.00 84.81 200 GLY A N 1
ATOM 1581 C CA . GLY A 1 200 ? -9.048 10.442 7.900 1.00 84.81 200 GLY A CA 1
ATOM 1582 C C . GLY A 1 200 ? -9.586 9.232 8.660 1.00 84.81 200 GLY A C 1
ATOM 1583 O O . GLY A 1 200 ? -10.376 9.406 9.581 1.00 84.81 200 GLY A O 1
ATOM 1584 N N . VAL A 1 201 ? -9.114 8.023 8.348 1.00 85.19 201 VAL A N 1
ATOM 1585 C CA . VAL A 1 201 ? -9.547 6.803 9.030 1.00 85.19 201 VAL A CA 1
ATOM 1586 C C . VAL A 1 201 ? -9.066 6.787 10.482 1.00 85.19 201 VAL A C 1
ATOM 1588 O O . VAL A 1 201 ? -9.873 6.517 11.370 1.00 85.19 201 VAL A O 1
ATOM 1591 N N . ASP A 1 202 ? -7.813 7.157 10.759 1.00 86.06 202 ASP A N 1
ATOM 1592 C CA . ASP A 1 202 ? -7.319 7.315 12.133 1.00 86.06 202 ASP A CA 1
ATOM 1593 C C . ASP A 1 202 ? -8.095 8.379 12.916 1.00 86.06 202 ASP A C 1
ATOM 1595 O O . ASP A 1 202 ? -8.403 8.183 14.095 1.00 86.06 202 ASP A O 1
ATOM 1599 N N . ARG A 1 203 ? -8.420 9.515 12.285 1.00 88.62 203 ARG A N 1
ATOM 1600 C CA . ARG A 1 203 ? -9.200 10.583 12.924 1.00 88.62 203 ARG A CA 1
ATOM 1601 C C . ARG A 1 203 ? -10.602 10.103 13.293 1.00 88.62 203 ARG A C 1
ATOM 1603 O O . ARG A 1 203 ? -11.015 10.261 14.443 1.00 88.62 203 ARG A O 1
ATOM 1610 N N . GLU A 1 204 ? -11.306 9.476 12.353 1.00 88.75 204 GLU A N 1
ATOM 1611 C CA . GLU A 1 204 ? -12.636 8.913 12.605 1.00 88.75 204 GLU A CA 1
ATOM 1612 C C . GLU A 1 204 ? -12.586 7.798 13.656 1.00 88.75 204 GLU A C 1
ATOM 1614 O O . GLU A 1 204 ? -13.424 7.750 14.557 1.00 88.75 204 GLU A O 1
ATOM 1619 N N . ALA A 1 205 ? -11.567 6.936 13.609 1.00 88.62 205 ALA A N 1
ATOM 1620 C CA . ALA A 1 205 ? -11.407 5.863 14.579 1.00 88.62 205 ALA A CA 1
ATOM 1621 C C . ALA A 1 205 ? -11.144 6.387 15.994 1.00 88.62 205 ALA A C 1
ATOM 1623 O O . ALA A 1 205 ? -11.749 5.896 16.949 1.00 88.62 205 ALA A O 1
ATOM 1624 N N . LYS A 1 206 ? -10.320 7.430 16.148 1.00 89.69 206 LYS A N 1
ATOM 1625 C CA . LYS A 1 206 ? -10.102 8.099 17.441 1.00 89.69 206 LYS A CA 1
ATOM 1626 C C . LYS A 1 206 ? -11.399 8.683 17.997 1.00 89.69 206 LYS A C 1
ATOM 1628 O O . LYS A 1 206 ? -11.695 8.470 19.173 1.00 89.69 206 LYS A O 1
ATOM 1633 N N . HIS A 1 207 ? -12.193 9.369 17.172 1.00 91.81 207 HIS A N 1
ATOM 1634 C CA . HIS A 1 207 ? -13.495 9.894 17.594 1.00 91.81 207 HIS A CA 1
ATOM 1635 C C . HIS A 1 207 ? -14.457 8.775 18.004 1.00 91.81 207 HIS A C 1
ATOM 1637 O O . HIS A 1 207 ? -15.064 8.842 19.074 1.00 91.81 207 HIS A O 1
ATOM 1643 N N . ALA A 1 208 ? -14.565 7.716 17.202 1.00 90.88 208 ALA A N 1
ATOM 1644 C CA . ALA A 1 208 ? -15.451 6.597 17.489 1.00 90.88 208 ALA A CA 1
ATOM 1645 C C . ALA A 1 208 ? -15.050 5.839 18.763 1.00 90.88 208 ALA A C 1
ATOM 1647 O O . ALA A 1 208 ? -15.914 5.483 19.569 1.00 90.88 208 ALA A O 1
ATOM 1648 N N . ILE A 1 209 ? -13.750 5.639 18.996 1.00 92.31 209 ILE A N 1
ATOM 1649 C CA . ILE A 1 209 ? -13.220 5.059 20.236 1.00 92.31 209 ILE A CA 1
ATOM 1650 C C . ILE A 1 209 ? -13.518 5.966 21.431 1.00 92.31 209 ILE A C 1
ATOM 1652 O O . ILE A 1 209 ? -13.978 5.477 22.461 1.00 92.31 209 ILE A O 1
ATOM 1656 N N . ALA A 1 210 ? -13.322 7.281 21.303 1.00 93.12 210 ALA A N 1
ATOM 1657 C CA . ALA A 1 210 ? -13.623 8.225 22.376 1.00 93.12 210 ALA A CA 1
ATOM 1658 C C . ALA A 1 210 ? -15.117 8.218 22.751 1.00 93.12 210 ALA A C 1
ATOM 1660 O O . ALA A 1 210 ? -15.458 8.141 23.933 1.00 93.12 210 ALA A O 1
ATOM 1661 N N . ILE A 1 211 ? -16.013 8.232 21.757 1.00 92.81 211 ILE A N 1
ATOM 1662 C CA . ILE A 1 211 ? -17.467 8.199 21.974 1.00 92.81 211 ILE A CA 1
ATOM 1663 C C . ILE A 1 211 ? -17.882 6.865 22.607 1.00 92.81 211 ILE A C 1
ATOM 1665 O O . ILE A 1 211 ? -18.526 6.846 23.657 1.00 92.81 211 ILE A O 1
ATOM 1669 N N . SER A 1 212 ? -17.494 5.744 21.995 1.00 91.38 212 SER A N 1
ATOM 1670 C CA . SER A 1 212 ? -17.852 4.396 22.463 1.00 91.38 212 SER A CA 1
ATOM 1671 C C . SER A 1 212 ? -17.284 4.095 23.855 1.00 91.38 212 SER A C 1
ATOM 1673 O O . SER A 1 212 ? -18.014 3.636 24.737 1.00 91.38 212 SER A O 1
ATOM 1675 N N . GLY A 1 213 ? -16.018 4.442 24.098 1.00 91.44 213 GLY A N 1
ATOM 1676 C CA . GLY A 1 213 ? -15.359 4.340 25.398 1.00 91.44 213 GLY A CA 1
ATOM 1677 C C . GLY A 1 213 ? -15.994 5.237 26.463 1.00 91.44 213 GLY A C 1
ATOM 1678 O O . GLY A 1 213 ? -16.175 4.798 27.602 1.00 91.44 213 GLY A O 1
ATOM 1679 N N . GLY A 1 214 ? -16.413 6.454 26.100 1.00 92.75 214 GLY A N 1
ATOM 1680 C CA . GLY A 1 214 ? -17.174 7.351 26.973 1.00 92.75 214 GLY A CA 1
ATOM 1681 C C . GLY A 1 214 ? -18.532 6.769 27.373 1.00 92.75 214 GLY A C 1
ATOM 1682 O O . GLY A 1 214 ? -18.875 6.762 28.556 1.00 92.75 214 GLY A O 1
ATOM 1683 N N . VAL A 1 215 ? -19.278 6.201 26.420 1.00 92.44 215 VAL A N 1
ATOM 1684 C CA . VAL A 1 215 ? -20.565 5.529 26.680 1.00 92.44 215 VAL A CA 1
ATOM 1685 C C . VAL A 1 215 ? -20.382 4.312 27.595 1.00 92.44 215 VAL A C 1
ATOM 1687 O O . VAL A 1 215 ? -21.123 4.149 28.571 1.00 92.44 215 VAL A O 1
ATOM 1690 N N . LEU A 1 216 ? -19.378 3.471 27.335 1.00 92.06 216 LEU A N 1
ATOM 1691 C CA . LEU A 1 216 ? -19.065 2.312 28.180 1.00 92.06 216 LEU A CA 1
ATOM 1692 C C . LEU A 1 216 ? -18.682 2.740 29.600 1.00 92.06 216 LEU A C 1
ATOM 1694 O O . LEU A 1 216 ? -19.252 2.249 30.574 1.00 92.06 216 LEU A O 1
ATOM 1698 N N . SER A 1 217 ? -17.785 3.714 29.732 1.00 91.69 217 SER A N 1
ATOM 1699 C CA . SER A 1 217 ? -17.351 4.223 31.036 1.00 91.69 217 SER A CA 1
ATOM 1700 C C . SER A 1 217 ? -18.515 4.849 31.808 1.00 91.69 217 SER A C 1
ATOM 1702 O O . SER A 1 217 ? -18.734 4.524 32.975 1.00 91.69 217 SER A O 1
ATOM 1704 N N . GLY A 1 218 ? -19.324 5.683 31.149 1.00 92.19 218 GLY A N 1
ATOM 1705 C CA . GLY A 1 218 ? -20.493 6.321 31.753 1.00 92.19 218 GLY A CA 1
ATOM 1706 C C . GLY A 1 218 ? -21.537 5.312 32.234 1.00 92.19 218 GLY A C 1
ATOM 1707 O O . GLY A 1 218 ? -22.048 5.430 33.349 1.00 92.19 218 GLY A O 1
ATOM 1708 N N . THR A 1 219 ? -21.819 4.272 31.443 1.00 89.75 219 THR A N 1
ATOM 1709 C CA . THR A 1 219 ? -22.772 3.220 31.839 1.00 89.75 219 THR A CA 1
ATOM 1710 C C . THR A 1 219 ? -22.267 2.381 33.015 1.00 89.75 219 THR A C 1
ATOM 1712 O O . THR A 1 219 ? -23.057 2.068 33.913 1.00 89.75 219 THR A O 1
ATOM 1715 N N . LEU A 1 220 ? -20.967 2.076 33.068 1.00 89.44 220 LEU A N 1
ATOM 1716 C CA . LEU A 1 220 ? -20.340 1.379 34.196 1.00 89.44 220 LEU A CA 1
ATOM 1717 C C . LEU A 1 220 ? -20.348 2.224 35.478 1.00 89.44 220 LEU A C 1
ATOM 1719 O O . LEU A 1 220 ? -20.705 1.714 36.544 1.00 89.44 220 LEU A O 1
ATOM 1723 N N . ILE A 1 221 ? -20.027 3.518 35.383 1.00 91.31 221 ILE A N 1
ATOM 1724 C CA . ILE A 1 221 ? -20.061 4.452 36.521 1.00 91.31 221 ILE A CA 1
ATOM 1725 C C . ILE A 1 221 ? -21.487 4.576 37.066 1.00 91.31 221 ILE A C 1
ATOM 1727 O O . ILE A 1 221 ? -21.702 4.432 38.272 1.00 91.31 221 ILE A O 1
ATOM 1731 N N . LEU A 1 222 ? -22.479 4.775 36.193 1.00 88.81 222 LEU A N 1
ATOM 1732 C CA . LEU A 1 222 ? -23.889 4.834 36.590 1.00 88.81 222 LEU A CA 1
ATOM 1733 C C . LEU A 1 222 ? -24.338 3.541 37.280 1.00 88.81 222 LEU A C 1
ATOM 1735 O O . LEU A 1 222 ? -25.067 3.586 38.274 1.00 88.81 222 LEU A O 1
ATOM 1739 N N . GLU A 1 223 ? -23.881 2.381 36.803 1.00 86.94 223 GLU A N 1
ATOM 1740 C CA . GLU A 1 223 ? -24.173 1.111 37.458 1.00 86.94 223 GLU A CA 1
ATOM 1741 C C . GLU A 1 223 ? -23.537 1.021 38.850 1.00 86.94 223 GLU A C 1
ATOM 1743 O O . GLU A 1 223 ? -24.231 0.669 39.809 1.00 86.94 223 GLU A O 1
ATOM 1748 N N . ALA A 1 224 ? -22.263 1.387 38.989 1.00 87.06 224 ALA A N 1
ATOM 1749 C CA . ALA A 1 224 ? -21.565 1.396 40.271 1.00 87.06 224 ALA A CA 1
ATOM 1750 C C . ALA A 1 224 ? -22.245 2.328 41.291 1.00 87.06 224 ALA A C 1
ATOM 1752 O O . ALA A 1 224 ? -22.469 1.936 42.442 1.00 87.06 224 ALA A O 1
ATOM 1753 N N . LEU A 1 225 ? -22.656 3.525 40.861 1.00 88.62 225 LEU A N 1
ATOM 1754 C CA . LEU A 1 225 ? -23.396 4.479 41.691 1.00 88.62 225 LEU A CA 1
ATOM 1755 C C . LEU A 1 225 ? -24.776 3.938 42.087 1.00 88.62 225 LEU A C 1
ATOM 1757 O O . LEU A 1 225 ? -25.141 3.977 43.262 1.00 88.62 225 LEU A O 1
ATOM 1761 N N . SER A 1 226 ? -25.514 3.336 41.147 1.00 84.44 226 SER A N 1
ATOM 1762 C CA . SER A 1 226 ? -26.826 2.739 41.435 1.00 84.44 226 SER A CA 1
ATOM 1763 C C . SER A 1 226 ? -26.750 1.583 42.442 1.00 84.44 226 SER A C 1
ATOM 1765 O O . SER A 1 226 ? -27.670 1.386 43.242 1.00 84.44 226 SER A O 1
ATOM 1767 N N . ARG A 1 227 ? -25.642 0.826 42.437 1.00 80.69 227 ARG A N 1
ATOM 1768 C CA . ARG A 1 227 ? -25.378 -0.244 43.406 1.00 80.69 227 ARG A CA 1
ATOM 1769 C C . ARG A 1 227 ? -25.051 0.322 44.789 1.00 80.69 227 ARG A C 1
ATOM 1771 O O . ARG A 1 227 ? -25.551 -0.229 45.763 1.00 80.69 227 ARG A O 1
ATOM 1778 N N . ARG A 1 228 ? -24.307 1.434 44.884 1.00 79.88 228 ARG A N 1
ATOM 1779 C CA . ARG A 1 228 ? -24.033 2.126 46.163 1.00 79.88 228 ARG A CA 1
ATOM 1780 C C . ARG A 1 228 ? -25.294 2.698 46.813 1.00 79.88 228 ARG A C 1
ATOM 1782 O O . ARG A 1 228 ? -25.428 2.634 48.029 1.00 79.88 228 ARG A O 1
ATOM 1789 N N . SER A 1 229 ? -26.238 3.218 46.027 1.00 72.88 229 SER A N 1
ATOM 1790 C CA . SER A 1 229 ? -27.492 3.778 46.560 1.00 72.88 229 SER A CA 1
ATOM 1791 C C . SER A 1 229 ? -28.509 2.724 47.009 1.00 72.88 229 SER A C 1
ATOM 1793 O O . SER A 1 229 ? -29.477 3.055 47.698 1.00 72.88 229 SER A O 1
ATOM 1795 N N . ARG A 1 230 ? -28.324 1.443 46.659 1.00 68.88 230 ARG A N 1
ATOM 1796 C CA . ARG A 1 230 ? -29.114 0.372 47.272 1.00 68.88 230 ARG A CA 1
ATOM 1797 C C . ARG A 1 230 ? -28.639 0.221 48.709 1.00 68.88 230 ARG A C 1
ATOM 1799 O O . ARG A 1 230 ? -27.579 -0.353 48.938 1.00 68.88 230 ARG A O 1
ATOM 1806 N N . LYS A 1 231 ? -29.438 0.724 49.665 1.00 57.88 231 LYS A N 1
ATOM 1807 C CA . LYS A 1 231 ? -29.224 0.473 51.098 1.00 57.88 231 LYS A CA 1
ATOM 1808 C C . LYS A 1 231 ? -28.850 -1.003 51.265 1.00 57.88 231 LYS A C 1
ATOM 1810 O O . LYS A 1 231 ? -29.605 -1.841 50.748 1.00 57.88 231 LYS A O 1
ATOM 1815 N N . PRO A 1 232 ? -27.723 -1.330 51.929 1.00 59.97 232 PRO A N 1
ATOM 1816 C CA . PRO A 1 232 ? -27.422 -2.710 52.261 1.00 59.97 232 PRO A CA 1
ATOM 1817 C C . PRO A 1 232 ? -28.682 -3.272 52.898 1.00 59.97 232 PRO A C 1
ATOM 1819 O O . PRO A 1 232 ? -29.247 -2.659 53.807 1.00 59.97 232 PRO A O 1
ATOM 1822 N N . ARG A 1 233 ? -29.200 -4.365 52.326 1.00 53.38 233 ARG A N 1
ATOM 1823 C CA . ARG A 1 233 ? -30.311 -5.092 52.931 1.00 53.38 233 ARG A CA 1
ATOM 1824 C C . ARG A 1 233 ? -29.820 -5.393 54.336 1.00 53.38 233 ARG A C 1
ATOM 1826 O O . ARG A 1 233 ? -28.898 -6.192 54.479 1.00 53.38 233 ARG A O 1
ATOM 1833 N N . THR A 1 234 ? -30.361 -4.694 55.333 1.00 54.62 234 THR A N 1
ATOM 1834 C CA . THR A 1 234 ? -30.080 -5.002 56.727 1.00 54.62 234 THR A CA 1
ATOM 1835 C C . THR A 1 234 ? -30.297 -6.503 56.848 1.00 54.62 234 THR A C 1
ATOM 1837 O O . THR A 1 234 ? -31.349 -6.980 56.389 1.00 54.62 234 THR A O 1
ATOM 1840 N N . PRO A 1 235 ? -29.294 -7.269 57.322 1.00 55.38 235 PRO A N 1
ATOM 1841 C CA . PRO A 1 235 ? -29.488 -8.684 57.562 1.00 55.38 235 PRO A CA 1
ATOM 1842 C C . PRO A 1 235 ? -30.776 -8.769 58.361 1.00 55.38 235 PRO A C 1
ATOM 1844 O O . PRO A 1 235 ? -30.902 -8.083 59.378 1.00 55.38 235 PRO A O 1
ATOM 1847 N N . LYS A 1 236 ? -31.783 -9.489 57.847 1.00 53.06 236 LYS A N 1
ATOM 1848 C CA . LYS A 1 236 ? -32.980 -9.737 58.647 1.00 53.06 236 LYS A CA 1
ATOM 1849 C C . LYS A 1 236 ? -32.442 -10.306 59.948 1.00 53.06 236 LYS A C 1
ATOM 1851 O O . LYS A 1 236 ? -31.775 -11.340 59.897 1.00 53.06 236 LYS A O 1
ATOM 1856 N N . THR A 1 237 ? -32.656 -9.592 61.054 1.00 57.28 237 THR A N 1
ATOM 1857 C CA . THR A 1 237 ? -32.298 -10.061 62.389 1.00 57.28 237 THR A CA 1
ATOM 1858 C C . THR A 1 237 ? -32.737 -11.516 62.447 1.00 57.28 237 THR A C 1
ATOM 1860 O O . THR A 1 237 ? -33.892 -11.782 62.081 1.00 57.28 237 THR A O 1
ATOM 1863 N N . PRO A 1 238 ? -31.825 -12.461 62.754 1.00 55.78 238 PRO A N 1
ATOM 1864 C CA . PRO A 1 238 ? -32.177 -13.867 62.799 1.00 55.78 238 PRO A CA 1
ATOM 1865 C C . PRO A 1 238 ? -33.423 -13.964 63.662 1.00 55.78 238 PRO A C 1
ATOM 1867 O O . PRO A 1 238 ? -33.396 -13.568 64.826 1.00 55.78 238 PRO A O 1
ATOM 1870 N N . ARG A 1 239 ? -34.552 -14.369 63.067 1.00 58.84 239 ARG A N 1
ATOM 1871 C CA . ARG A 1 239 ? -35.758 -14.623 63.849 1.00 58.84 239 ARG A CA 1
ATOM 1872 C C . ARG A 1 239 ? -35.327 -15.622 64.905 1.00 58.84 239 ARG A C 1
ATOM 1874 O O . ARG A 1 239 ? -34.873 -16.704 64.535 1.00 58.84 239 ARG A O 1
ATOM 1881 N N . THR A 1 240 ? -35.434 -15.240 66.174 1.00 57.75 240 THR A N 1
ATOM 1882 C CA . THR A 1 240 ? -35.180 -16.134 67.296 1.00 57.75 240 THR A CA 1
ATOM 1883 C C . THR A 1 240 ? -35.984 -17.403 67.015 1.00 57.75 240 THR A C 1
ATOM 1885 O O . THR A 1 240 ? -37.207 -17.309 66.841 1.00 57.75 240 THR A O 1
ATOM 1888 N N . PRO A 1 241 ? -35.330 -18.558 66.808 1.00 58.03 241 PRO A N 1
ATOM 1889 C CA . PRO A 1 241 ? -36.045 -19.771 66.458 1.00 58.03 241 PRO A CA 1
ATOM 1890 C C . PRO A 1 241 ? -37.023 -20.072 67.591 1.00 58.03 241 PRO A C 1
ATOM 1892 O O . PRO A 1 241 ? -36.628 -20.098 68.754 1.00 58.03 241 PRO A O 1
ATOM 1895 N N . LYS A 1 242 ? -38.302 -20.295 67.257 1.00 67.06 242 LYS A N 1
ATOM 1896 C CA . LYS A 1 242 ? -39.350 -20.624 68.243 1.00 67.06 242 LYS A CA 1
ATOM 1897 C C . LYS A 1 242 ? -38.989 -21.847 69.104 1.00 67.06 242 LYS A C 1
ATOM 1899 O O . LYS A 1 242 ? -39.519 -21.985 70.196 1.00 67.06 242 LYS A O 1
ATOM 1904 N N . HIS A 1 243 ? -38.062 -22.686 68.629 1.00 71.50 243 HIS A N 1
ATOM 1905 C CA . HIS A 1 243 ? -37.488 -23.812 69.359 1.00 71.50 243 HIS A CA 1
ATOM 1906 C C . HIS A 1 243 ? -35.955 -23.836 69.203 1.00 71.50 243 HIS A C 1
ATOM 1908 O O . HIS A 1 243 ? -35.452 -24.350 68.200 1.00 71.50 243 HIS A O 1
ATOM 1914 N N . PRO A 1 244 ? -35.192 -23.288 70.166 1.00 65.38 244 PRO A N 1
ATOM 1915 C CA . PRO A 1 244 ? -33.731 -23.239 70.089 1.00 65.38 244 PRO A CA 1
ATOM 1916 C C . PRO A 1 244 ? -33.080 -24.632 70.072 1.00 65.38 244 PRO A C 1
ATOM 1918 O O . PRO A 1 244 ? -32.078 -24.815 69.389 1.00 65.38 244 PRO A O 1
ATOM 1921 N N . ALA A 1 245 ? -33.689 -25.629 70.724 1.00 69.94 245 ALA A N 1
ATOM 1922 C CA . ALA A 1 245 ? -33.194 -27.008 70.732 1.00 69.94 245 ALA A CA 1
ATOM 1923 C C . ALA A 1 245 ? -33.264 -27.685 69.347 1.00 69.94 245 ALA A C 1
ATOM 1925 O O . ALA A 1 245 ? -32.301 -28.307 68.909 1.00 69.94 245 ALA A O 1
ATOM 1926 N N . LEU A 1 246 ? -34.364 -27.498 68.607 1.00 67.69 246 LEU A N 1
ATOM 1927 C CA . LEU A 1 246 ? -34.513 -28.025 67.242 1.00 67.69 246 LEU A CA 1
ATOM 1928 C C . LEU A 1 246 ? -33.558 -27.340 66.256 1.00 67.69 246 LEU A C 1
ATOM 1930 O O . LEU A 1 246 ? -33.002 -27.986 65.374 1.00 67.69 246 LEU A O 1
ATOM 1934 N N . ALA A 1 247 ? -33.330 -26.035 66.421 1.00 65.31 247 ALA A N 1
ATOM 1935 C CA . ALA A 1 247 ? -32.372 -25.301 65.597 1.00 65.31 247 ALA A CA 1
ATOM 1936 C C . ALA A 1 247 ? -30.917 -25.716 65.877 1.00 65.31 247 ALA A C 1
ATOM 1938 O O . ALA A 1 247 ? -30.109 -25.741 64.950 1.00 65.31 247 ALA A O 1
ATOM 1939 N N . ALA A 1 248 ? -30.585 -26.050 67.128 1.00 72.69 248 ALA A N 1
ATOM 1940 C CA . ALA A 1 248 ? -29.277 -26.584 67.494 1.00 72.69 248 ALA A CA 1
ATOM 1941 C C . ALA A 1 248 ? -29.054 -27.986 66.904 1.00 72.69 248 ALA A C 1
ATOM 1943 O O . ALA A 1 248 ? -28.024 -28.202 66.273 1.00 72.69 248 ALA A O 1
ATOM 1944 N N . ASN A 1 249 ? -30.043 -28.884 66.999 1.00 75.19 249 ASN A N 1
ATOM 1945 C CA . ASN A 1 249 ? -29.967 -30.212 66.377 1.00 75.19 249 ASN A CA 1
ATOM 1946 C C . ASN A 1 249 ? -29.836 -30.139 64.854 1.00 75.19 249 ASN A C 1
ATOM 1948 O O . ASN A 1 249 ? -29.012 -30.838 64.279 1.00 75.19 249 ASN A O 1
ATOM 1952 N N . ASN A 1 250 ? -30.584 -29.256 64.188 1.00 75.69 250 ASN A N 1
ATOM 1953 C CA . ASN A 1 250 ? -30.463 -29.109 62.737 1.00 75.69 250 ASN A CA 1
ATOM 1954 C C . ASN A 1 250 ? -29.078 -28.597 62.322 1.00 75.69 250 ASN A C 1
ATOM 1956 O O . ASN A 1 250 ? -28.531 -29.072 61.335 1.00 75.69 250 ASN A O 1
ATOM 1960 N N . LYS A 1 251 ? -28.480 -27.678 63.093 1.00 77.12 251 LYS A N 1
ATOM 1961 C CA . LYS A 1 251 ? -27.105 -27.220 62.847 1.00 77.12 251 LYS A CA 1
ATOM 1962 C C . LYS A 1 251 ? -26.065 -28.306 63.110 1.00 77.12 251 LYS A C 1
ATOM 1964 O O . LYS A 1 251 ? -25.067 -28.348 62.399 1.00 77.12 251 LYS A O 1
ATOM 1969 N N . LEU A 1 252 ? -26.289 -29.156 64.112 1.00 82.81 252 LEU A N 1
ATOM 1970 C CA . LEU A 1 252 ? -25.424 -30.299 64.395 1.00 82.81 252 LEU A CA 1
ATOM 1971 C C . LEU A 1 252 ? -25.467 -31.298 63.229 1.00 82.81 252 LEU A C 1
ATOM 1973 O O . LEU A 1 252 ? -24.422 -31.636 62.687 1.00 82.81 252 LEU A O 1
ATOM 1977 N N . ASN A 1 253 ? -26.668 -31.645 62.760 1.00 81.25 253 ASN A N 1
ATOM 1978 C CA . ASN A 1 253 ? -26.866 -32.539 61.617 1.00 81.25 253 ASN A CA 1
ATOM 1979 C C . ASN A 1 253 ? -26.284 -31.957 60.316 1.00 81.25 253 ASN A C 1
ATOM 1981 O O . ASN A 1 253 ? -25.708 -32.681 59.509 1.00 81.25 253 ASN A O 1
ATOM 1985 N N . GLU A 1 254 ? -26.411 -30.642 60.093 1.00 83.69 254 GLU A N 1
ATOM 1986 C CA . GLU A 1 254 ? -25.781 -29.964 58.951 1.00 83.69 254 GLU A CA 1
ATOM 1987 C C . GLU A 1 254 ? -24.248 -29.984 59.043 1.00 83.69 254 GLU A C 1
ATOM 1989 O O . GLU A 1 254 ? -23.580 -30.151 58.022 1.00 83.69 254 GLU A O 1
ATOM 1994 N N . ALA A 1 255 ? -23.684 -29.835 60.245 1.00 85.25 255 ALA A N 1
ATOM 1995 C CA . ALA A 1 255 ? -22.242 -29.904 60.468 1.00 85.25 255 ALA A CA 1
ATOM 1996 C C . ALA A 1 255 ? -21.697 -31.329 60.284 1.00 85.25 255 ALA A C 1
ATOM 1998 O O . ALA A 1 255 ? -20.646 -31.498 59.664 1.00 85.25 255 ALA A O 1
ATOM 1999 N N . GLU A 1 256 ? -22.422 -32.346 60.751 1.00 88.00 256 GLU A N 1
ATOM 2000 C CA . GLU A 1 256 ? -22.098 -33.759 60.522 1.00 88.00 256 GLU A CA 1
ATOM 2001 C C . GLU A 1 256 ? -22.160 -34.104 59.031 1.00 88.00 256 GLU A C 1
ATOM 2003 O O . GLU A 1 256 ? -21.180 -34.593 58.475 1.00 88.00 256 GLU A O 1
ATOM 2008 N N . ALA A 1 257 ? -23.224 -33.700 58.329 1.00 87.19 257 ALA A N 1
ATOM 2009 C CA . ALA A 1 257 ? -23.332 -33.905 56.885 1.00 87.19 257 ALA A CA 1
ATOM 2010 C C . ALA A 1 257 ? -22.221 -33.192 56.089 1.00 87.19 257 ALA A C 1
ATOM 2012 O O . ALA A 1 257 ? -21.832 -33.643 55.008 1.00 87.19 257 ALA A O 1
ATOM 2013 N N . LEU A 1 258 ? -21.713 -32.059 56.585 1.00 89.56 258 LEU A N 1
ATOM 2014 C CA . LEU A 1 258 ? -20.602 -31.346 55.956 1.00 89.56 258 LEU A CA 1
ATOM 2015 C C . LEU A 1 258 ? -19.259 -32.042 56.209 1.00 89.56 258 LEU A C 1
ATOM 2017 O O . LEU A 1 258 ? -18.431 -32.095 55.299 1.00 89.56 258 LEU A O 1
ATOM 2021 N N . LYS A 1 259 ? -19.067 -32.598 57.411 1.00 92.06 259 LYS A N 1
ATOM 2022 C CA . LYS A 1 259 ? -17.911 -33.429 57.753 1.00 92.06 259 LYS A CA 1
ATOM 2023 C C . LYS A 1 259 ? -17.864 -34.669 56.861 1.00 92.06 259 LYS A C 1
ATOM 2025 O O . LYS A 1 259 ? -16.846 -34.879 56.211 1.00 92.06 259 LYS A O 1
ATOM 2030 N N . ASP A 1 260 ? -18.971 -35.395 56.735 1.00 91.38 260 ASP A N 1
ATOM 2031 C CA . ASP A 1 260 ? -19.040 -36.619 55.928 1.00 91.38 260 ASP A CA 1
ATOM 2032 C C . ASP A 1 260 ? -18.731 -36.340 54.452 1.00 91.38 260 ASP A C 1
ATOM 2034 O O . ASP A 1 260 ? -17.893 -37.004 53.845 1.00 91.38 260 ASP A O 1
ATOM 2038 N N . ARG A 1 261 ? -19.295 -35.263 53.885 1.00 89.12 261 ARG A N 1
ATOM 2039 C CA . ARG A 1 261 ? -18.980 -34.838 52.508 1.00 89.12 261 ARG A CA 1
ATOM 2040 C C . ARG A 1 261 ? -17.517 -34.443 52.315 1.00 89.12 261 ARG A C 1
ATOM 2042 O O . ARG A 1 261 ? -16.990 -34.595 51.213 1.00 89.12 261 ARG A O 1
ATOM 2049 N N . ALA A 1 262 ? -16.874 -33.875 53.334 1.00 87.88 262 ALA A N 1
ATOM 2050 C CA . ALA A 1 262 ? -15.459 -33.524 53.272 1.00 87.88 262 ALA A CA 1
ATOM 2051 C C . ALA A 1 262 ? -14.576 -34.778 53.336 1.00 87.88 262 ALA A C 1
ATOM 2053 O O . ALA A 1 262 ? -13.608 -34.874 52.583 1.00 87.88 262 ALA A O 1
ATOM 2054 N N . THR A 1 263 ? -14.941 -35.750 54.175 1.00 90.94 263 THR A N 1
ATOM 2055 C CA . THR A 1 263 ? -14.248 -37.038 54.285 1.00 90.94 263 THR A CA 1
ATOM 2056 C C . THR A 1 263 ? -14.383 -37.861 53.003 1.00 90.94 263 THR A C 1
ATOM 2058 O O . THR A 1 263 ? -13.374 -38.344 52.494 1.00 90.94 263 THR A O 1
ATOM 2061 N N . ASP A 1 264 ? -15.577 -37.925 52.409 1.00 91.06 264 ASP A N 1
ATOM 2062 C CA . ASP A 1 264 ? -15.797 -38.598 51.121 1.00 91.06 264 ASP A CA 1
ATOM 2063 C C . ASP A 1 264 ? -14.992 -37.951 49.989 1.00 91.06 264 ASP A C 1
ATOM 2065 O O . ASP A 1 264 ? -14.372 -38.643 49.183 1.00 91.06 264 ASP A O 1
ATOM 2069 N N . ARG A 1 265 ? -14.935 -36.612 49.935 1.00 86.81 265 ARG A N 1
ATOM 2070 C CA . ARG A 1 265 ? -14.105 -35.908 48.943 1.00 86.81 265 ARG A CA 1
ATOM 2071 C C . ARG A 1 265 ? -12.618 -36.190 49.122 1.00 86.81 265 ARG A C 1
ATOM 2073 O O . ARG A 1 265 ? -11.929 -36.350 48.122 1.00 86.81 265 ARG A O 1
ATOM 2080 N N . ALA A 1 266 ? -12.132 -36.241 50.360 1.00 85.06 266 ALA A N 1
ATOM 2081 C CA . ALA A 1 266 ? -10.736 -36.567 50.637 1.00 85.06 266 ALA A CA 1
ATOM 2082 C C . ALA A 1 266 ? -10.402 -38.004 50.205 1.00 85.06 266 ALA A C 1
ATOM 2084 O O . ALA A 1 266 ? -9.373 -38.224 49.574 1.00 85.06 266 ALA A O 1
ATOM 2085 N N . ARG A 1 267 ? -11.305 -38.959 50.460 1.00 88.25 267 ARG A N 1
ATOM 2086 C CA . ARG A 1 267 ? -11.149 -40.356 50.037 1.00 88.25 267 ARG A CA 1
ATOM 2087 C C . ARG A 1 267 ? -11.091 -40.507 48.515 1.00 88.25 267 ARG A C 1
ATOM 2089 O O . ARG A 1 267 ? -10.190 -41.163 48.012 1.00 88.25 267 ARG A O 1
ATOM 2096 N N . ILE A 1 268 ? -11.999 -39.845 47.792 1.00 89.38 268 ILE A N 1
ATOM 2097 C CA . ILE A 1 268 ? -12.030 -39.868 46.319 1.00 89.38 268 ILE A CA 1
ATOM 2098 C C . ILE A 1 268 ? -10.740 -39.296 45.713 1.00 89.38 268 ILE A C 1
ATOM 2100 O O . ILE A 1 268 ? -10.330 -39.737 44.646 1.00 89.38 268 ILE A O 1
ATOM 2104 N N . ILE A 1 269 ? -10.114 -38.299 46.348 1.00 86.69 269 ILE A N 1
ATOM 2105 C CA . ILE A 1 269 ? -8.844 -37.733 45.864 1.00 86.69 269 ILE A CA 1
ATOM 2106 C C . ILE A 1 269 ? -7.707 -38.749 46.031 1.00 86.69 269 ILE A C 1
ATOM 2108 O O . ILE A 1 269 ? -6.963 -38.957 45.081 1.00 86.69 269 ILE A O 1
ATOM 2112 N N . ILE A 1 270 ? -7.626 -39.422 47.184 1.00 85.31 270 ILE A N 1
ATOM 2113 C CA . ILE A 1 270 ? -6.597 -40.438 47.463 1.00 85.31 270 ILE A CA 1
ATOM 2114 C C . ILE A 1 270 ? -6.713 -41.624 46.491 1.00 85.31 270 ILE A C 1
ATOM 2116 O O . ILE A 1 270 ? -5.724 -42.004 45.881 1.00 85.31 270 ILE A O 1
ATOM 2120 N N . GLU A 1 271 ? -7.923 -42.146 46.262 1.00 84.25 271 GLU A N 1
ATOM 2121 C CA . GLU A 1 271 ? -8.169 -43.268 45.330 1.00 84.25 271 GLU A CA 1
ATOM 2122 C C . GLU A 1 271 ? -7.891 -42.926 43.850 1.00 84.25 271 GLU A C 1
ATOM 2124 O O . GLU A 1 271 ? -7.902 -43.812 43.002 1.00 84.25 271 GLU A O 1
ATOM 2129 N N . ARG A 1 272 ? -7.692 -41.645 43.510 1.00 79.38 272 ARG A N 1
ATOM 2130 C CA . ARG A 1 272 ? -7.422 -41.181 42.138 1.00 79.38 272 ARG A CA 1
ATOM 2131 C C . ARG A 1 272 ? -5.945 -40.873 41.885 1.00 79.38 272 ARG A C 1
ATOM 2133 O O . ARG A 1 272 ? -5.585 -40.616 40.736 1.00 79.38 272 ARG A O 1
ATOM 2140 N N . GLU A 1 273 ? -5.142 -40.819 42.945 1.00 79.50 273 GLU A N 1
ATOM 2141 C CA . GLU A 1 273 ? -3.693 -40.583 42.905 1.00 79.50 273 GLU A CA 1
ATOM 2142 C C . GLU A 1 273 ? -2.871 -41.884 43.038 1.00 79.50 273 GLU A C 1
ATOM 2144 O O . GLU A 1 273 ? -1.665 -41.848 42.793 1.00 79.50 273 GLU A O 1
ATOM 2149 N N . GLU A 1 274 ? -3.515 -43.014 43.360 1.00 65.19 274 GLU A N 1
ATOM 2150 C CA . GLU A 1 274 ? -2.980 -44.387 43.244 1.00 65.19 274 GLU A CA 1
ATOM 2151 C C . GLU A 1 274 ? -3.307 -45.019 41.879 1.00 65.19 274 GLU A C 1
ATOM 2153 O O . GLU A 1 274 ? -2.429 -45.740 41.346 1.00 65.19 274 GLU A O 1
#

Radius of gyration: 35.02 Å; chains: 1; bounding box: 81×64×100 Å

Secondary structure (DSSP, 8-state):
-HHHHHHHHHHHHHHHHHHHHHHHHHHHHHHHHHHSS---SSTT--SS-SSPPP-TTSS-HHHHHHHHHHHHHHHHT---TT-TTT-EEEE-TT--TT-S-TT--EEEEE---SSSSSEE--SEE-SS-EEEEE--SEE-TTSHHHHHHHHHHHHHHHHT--EEEEEETT-EE-HHHHHHHHTTT-EEEEEE--TTPPPHHHHHHHHHHHHHHHHHHHHHHHHHHHHHTS---PPP-----S-HHHHHHHHHHHHHHHHHHHHHHHHHHHHHH-

Foldseek 3Di:
DVVVVVVVVVVVVVVVLVVLLVVLVVLLVVLVVLVPQQCDPALLSGLAFPDAADDPPRDDPVSSQVSQLVRVCVSNVHDWCPPLQRNEWAFEPPDDCPPPDSNHRHHLYYDHQPDPDGIATARDDDLAATEHEDADQEDDPPDPVNSRLLSRLVRLQVSLHQYEYEYALNYHYDCSSQVSRVVSVYGYRNYRYDPPDDDPSNVVSVVSNVVSVVSNVVSVVVVVVVVVPPDPPPPPPPPPPPDVVVVVVVVVVVVVVVVVVVVVVVVVVVVVVD